Protein AF-A0A672JSC4-F1 (afdb_monomer_lite)

Organism: Salarias fasciatus (NCBI:txid181472)

Secondary structure (DSSP, 8-state):
-HHHHHHHHHHHHHHHHHHHS---PPPP--TT--EEE------S--SEEEEEETTTTEEEEEE-TTS-EEE-GGGTTTEEE-SS-TT-EEEPS--GGG-S-EEEEEE----PPPPPEEEEEEEEEE-SS-EEEEEEEEETTSSSEEEEEE-SS-EEETTBS-SEEE-SS-EEEEEEETTEEEEEEE-SS-EEEEEEEHHHHHHHHHHHHSSSSHHHHHHHHHHHHHHHHHHHHHHHHHHHHHHHTT-

pLDDT: mean 76.85, std 14.86, range [39.81, 97.25]

Structure (mmCIF, N/CA/C/O backbone):
data_AF-A0A672JSC4-F1
#
_entry.id   AF-A0A672JSC4-F1
#
loop_
_atom_site.group_PDB
_atom_site.id
_atom_site.type_symbol
_atom_site.label_atom_id
_atom_site.label_alt_id
_atom_site.label_comp_id
_atom_site.label_asym_id
_atom_site.label_entity_id
_atom_site.label_seq_id
_atom_site.pdbx_PDB_ins_code
_atom_site.Cartn_x
_atom_site.Cartn_y
_atom_site.Cartn_z
_atom_site.occupancy
_atom_site.B_iso_or_equiv
_atom_site.auth_seq_id
_atom_site.auth_comp_id
_atom_site.auth_asym_id
_atom_site.auth_atom_id
_atom_site.pdbx_PDB_model_num
ATOM 1 N N . PHE A 1 1 ? -32.046 -20.551 -28.096 1.00 53.97 1 PHE A N 1
ATOM 2 C CA . PHE A 1 1 ? -30.918 -21.261 -27.453 1.00 53.97 1 PHE A CA 1
ATOM 3 C C . PHE A 1 1 ? -29.789 -20.313 -27.027 1.00 53.97 1 PHE A C 1
ATOM 5 O O . PHE A 1 1 ? -29.432 -20.325 -25.860 1.00 53.97 1 PHE A O 1
ATOM 12 N N . SER A 1 2 ? -29.288 -19.430 -27.904 1.00 66.94 2 SER A N 1
ATOM 13 C CA . SER A 1 2 ? -28.178 -18.499 -27.591 1.00 66.94 2 SER A CA 1
ATOM 14 C C . SER A 1 2 ? -28.481 -17.447 -26.499 1.00 66.94 2 SER A C 1
ATOM 16 O O . SER A 1 2 ? -27.676 -17.266 -25.590 1.00 66.94 2 SER A O 1
ATOM 18 N N . LEU A 1 3 ? -29.665 -16.818 -26.512 1.00 62.78 3 LEU A N 1
ATOM 19 C CA . LEU A 1 3 ? -30.031 -15.778 -25.530 1.00 62.78 3 LEU A CA 1
ATOM 20 C C . LEU A 1 3 ? -30.207 -16.314 -24.098 1.00 62.78 3 LEU A C 1
ATOM 22 O O . LEU A 1 3 ? -29.846 -15.645 -23.136 1.00 62.78 3 LEU A O 1
ATOM 26 N N . PHE A 1 4 ? -30.717 -17.539 -23.958 1.00 71.88 4 PHE A N 1
ATOM 27 C CA . PHE A 1 4 ? -30.875 -18.196 -22.658 1.00 71.88 4 PHE A CA 1
ATOM 28 C C . PHE A 1 4 ? -29.517 -18.539 -22.033 1.00 71.88 4 PHE A C 1
ATOM 30 O O . PHE A 1 4 ? -29.308 -18.327 -20.844 1.00 71.88 4 PHE A O 1
ATOM 37 N N . PHE A 1 5 ? -28.573 -19.008 -22.853 1.00 69.75 5 PHE A N 1
ATOM 38 C CA . PHE A 1 5 ? -27.218 -19.316 -22.404 1.00 69.75 5 PHE A CA 1
ATOM 39 C C . PHE A 1 5 ? -26.453 -18.050 -21.990 1.00 69.75 5 PHE A C 1
ATOM 41 O O . PHE A 1 5 ? -25.804 -18.038 -20.950 1.00 69.75 5 PHE A O 1
ATOM 48 N N . ALA A 1 6 ? -26.599 -16.957 -22.746 1.00 70.56 6 ALA A N 1
ATOM 49 C CA . ALA A 1 6 ? -26.026 -15.662 -22.384 1.00 70.56 6 ALA A CA 1
ATOM 50 C C . ALA A 1 6 ? -26.599 -15.115 -21.062 1.00 70.56 6 ALA A C 1
ATOM 52 O O . ALA A 1 6 ? -25.850 -14.623 -20.221 1.00 70.56 6 ALA A O 1
ATOM 53 N N . TRP A 1 7 ? -27.911 -15.249 -20.843 1.00 74.38 7 TRP A N 1
ATOM 54 C CA . TRP A 1 7 ? -28.560 -14.835 -19.596 1.00 74.38 7 TRP A CA 1
ATOM 55 C C . TRP A 1 7 ? -28.118 -15.680 -18.394 1.00 74.38 7 TRP A C 1
ATOM 57 O O . TRP A 1 7 ? -27.838 -15.141 -17.325 1.00 74.38 7 TRP A O 1
ATOM 67 N N . LEU A 1 8 ? -27.973 -16.994 -18.581 1.00 76.69 8 LEU A N 1
ATOM 68 C CA . LEU A 1 8 ? -27.461 -17.896 -17.551 1.00 76.69 8 LEU A CA 1
ATOM 69 C C . LEU A 1 8 ? -26.012 -17.557 -17.167 1.00 76.69 8 LEU A C 1
ATOM 71 O O . LEU A 1 8 ? -25.697 -17.489 -15.983 1.00 76.69 8 LEU A O 1
ATOM 75 N N . LEU A 1 9 ? -25.144 -17.282 -18.146 1.00 80.12 9 LEU A N 1
ATOM 76 C CA . LEU A 1 9 ? -23.768 -16.845 -17.889 1.00 80.12 9 LEU A CA 1
ATOM 77 C C . LEU A 1 9 ? -23.712 -15.493 -17.171 1.00 80.12 9 LEU A C 1
ATOM 79 O O . LEU A 1 9 ? -22.879 -15.313 -16.289 1.00 80.12 9 LEU A O 1
ATOM 83 N N . PHE A 1 10 ? -24.611 -14.565 -17.503 1.00 74.44 10 PHE A N 1
ATOM 84 C CA . PHE A 1 10 ? -24.719 -13.280 -16.813 1.00 74.44 10 PHE A CA 1
ATOM 85 C C . PHE A 1 10 ? -25.140 -13.448 -15.346 1.00 74.44 10 PHE A C 1
ATOM 87 O O . PHE A 1 10 ? -24.555 -12.822 -14.466 1.00 74.44 10 PHE A O 1
ATOM 94 N N . LEU A 1 11 ? -26.092 -14.339 -15.057 1.00 70.12 11 LEU A N 1
ATOM 95 C CA . LEU A 1 11 ? -26.475 -14.666 -13.681 1.00 70.12 11 LEU A CA 1
ATOM 96 C C . LEU A 1 11 ? -25.355 -15.367 -12.912 1.00 70.12 11 LEU A C 1
ATOM 98 O O . LEU A 1 11 ? -25.137 -15.050 -11.748 1.00 70.12 11 LEU A O 1
ATOM 102 N N . ILE A 1 12 ? -24.621 -16.276 -13.558 1.00 77.38 12 ILE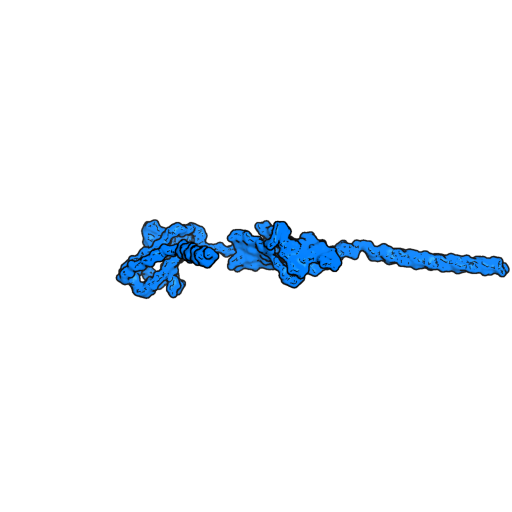 A N 1
ATOM 103 C CA . ILE A 1 12 ? -23.445 -16.920 -12.962 1.00 77.38 12 ILE A CA 1
ATOM 104 C C . ILE A 1 12 ? -22.365 -15.873 -12.675 1.00 77.38 12 ILE A C 1
ATOM 106 O O . ILE A 1 12 ? -21.789 -15.883 -11.595 1.00 77.38 12 ILE A O 1
ATOM 110 N N . PHE A 1 13 ? -22.129 -14.929 -13.587 1.00 70.31 13 PHE A N 1
ATOM 111 C CA . PHE A 1 13 ? -21.182 -13.834 -13.382 1.00 70.31 13 PHE A CA 1
ATOM 112 C C . PHE A 1 13 ? -21.603 -12.917 -12.229 1.00 70.31 13 PHE A C 1
ATOM 114 O O . PHE A 1 13 ? -20.779 -12.610 -11.374 1.00 70.31 13 PHE A O 1
ATOM 121 N N . LEU A 1 14 ? -22.883 -12.535 -12.145 1.00 66.69 14 LEU A N 1
ATOM 122 C CA . LEU A 1 14 ? -23.415 -11.762 -11.019 1.00 66.69 14 LEU A CA 1
ATOM 123 C C . LEU A 1 14 ? -23.315 -12.528 -9.698 1.00 66.69 14 LEU A C 1
ATOM 125 O O . LEU A 1 14 ? -22.973 -11.938 -8.679 1.00 66.69 14 LEU A O 1
ATOM 129 N N . PHE A 1 15 ? -23.571 -13.835 -9.710 1.00 63.62 15 PHE A N 1
ATOM 130 C CA . PHE A 1 15 ? -23.456 -14.693 -8.534 1.00 63.62 15 PHE A CA 1
ATOM 131 C C . PHE A 1 15 ? -21.997 -14.854 -8.086 1.00 63.62 15 PHE A C 1
ATOM 133 O O . PHE A 1 15 ? -21.708 -14.720 -6.902 1.00 63.62 15 PHE A O 1
ATOM 140 N N . ILE A 1 16 ? -21.059 -15.047 -9.019 1.00 64.88 16 ILE A N 1
ATOM 141 C CA . ILE A 1 16 ? -19.614 -15.069 -8.744 1.00 64.88 16 ILE A CA 1
ATOM 142 C C . ILE A 1 16 ? -19.147 -13.706 -8.222 1.00 64.88 16 ILE A C 1
ATOM 144 O O . ILE A 1 16 ? -18.392 -13.653 -7.256 1.00 64.88 16 ILE A O 1
ATOM 148 N N . TYR A 1 17 ? -19.629 -12.605 -8.804 1.00 59.66 17 TYR A N 1
ATOM 149 C CA . TYR A 1 17 ? -19.332 -11.255 -8.329 1.00 59.66 17 TYR A CA 1
ATOM 150 C C . TYR A 1 17 ? -19.830 -11.054 -6.891 1.00 59.66 17 TYR A C 1
ATOM 152 O O . TYR A 1 17 ? -19.089 -10.566 -6.039 1.00 59.66 17 TYR A O 1
ATOM 160 N N . PHE A 1 18 ? -21.042 -11.521 -6.585 1.00 54.62 18 PHE A N 1
ATOM 161 C CA . PHE A 1 18 ? -21.613 -11.462 -5.240 1.00 54.62 18 PHE A CA 1
ATOM 162 C C . PHE A 1 18 ? -20.862 -12.347 -4.235 1.00 54.62 18 PHE A C 1
ATOM 164 O O . PHE A 1 18 ? -20.701 -11.956 -3.086 1.00 54.62 18 PHE A O 1
ATOM 171 N N . LEU A 1 19 ? -20.357 -13.507 -4.665 1.00 54.38 19 LEU A N 1
ATOM 172 C CA . LEU A 1 19 ? -19.506 -14.377 -3.846 1.00 54.38 19 LEU A CA 1
ATOM 173 C C . LEU A 1 19 ? -18.088 -13.818 -3.650 1.00 54.38 19 LEU A C 1
ATOM 175 O O . LEU A 1 19 ? -17.447 -14.126 -2.650 1.00 54.38 19 LEU A O 1
ATOM 179 N N . SER A 1 20 ? -17.591 -13.005 -4.587 1.00 50.31 20 SER A N 1
ATOM 180 C CA . SER A 1 20 ? -16.264 -12.377 -4.503 1.00 50.31 20 SER A CA 1
ATOM 181 C C . SER A 1 20 ? -16.214 -11.181 -3.544 1.00 50.31 20 SER A C 1
ATOM 183 O O . SER A 1 20 ? -15.149 -10.847 -3.027 1.00 50.31 20 SER A O 1
ATOM 185 N N . GLY A 1 21 ? -17.364 -10.559 -3.264 1.00 51.91 21 GLY A N 1
ATOM 186 C CA . GLY A 1 21 ? -17.511 -9.583 -2.191 1.00 51.91 21 GLY A CA 1
ATOM 187 C C . GLY A 1 21 ? -17.808 -10.307 -0.886 1.00 51.91 21 GLY A C 1
ATOM 188 O O . GLY A 1 21 ? -18.931 -10.755 -0.683 1.00 51.91 21 GLY A O 1
ATOM 189 N N . GLY A 1 22 ? -16.820 -10.436 0.001 1.00 57.16 22 GLY A N 1
ATOM 190 C CA . GLY A 1 22 ? -17.033 -11.031 1.322 1.00 57.16 22 GLY A CA 1
ATOM 191 C C . GLY A 1 22 ? -18.224 -10.374 2.025 1.00 57.16 22 GLY A C 1
ATOM 192 O O . GLY A 1 22 ? -18.171 -9.198 2.381 1.00 57.16 22 GLY A O 1
ATOM 193 N N . PHE A 1 23 ? -19.321 -11.116 2.187 1.00 52.44 23 PHE A N 1
ATOM 194 C CA . PHE A 1 23 ? -20.511 -10.625 2.869 1.00 52.44 23 PHE A CA 1
ATOM 195 C C . PHE A 1 23 ? -20.213 -10.524 4.366 1.00 52.44 23 PHE A C 1
ATOM 197 O O . PHE A 1 23 ? -20.226 -11.522 5.086 1.00 52.44 23 PHE A O 1
ATOM 204 N N . VAL A 1 24 ? -19.931 -9.310 4.837 1.00 61.94 24 VAL A N 1
ATOM 205 C CA . VAL A 1 24 ? -19.881 -9.007 6.268 1.00 61.94 24 VAL A CA 1
ATOM 206 C C . VAL A 1 24 ? -21.292 -8.622 6.695 1.00 61.94 24 VAL A C 1
ATOM 208 O O . VAL A 1 24 ? -21.824 -7.601 6.259 1.00 61.94 24 VAL A O 1
ATOM 211 N N . ALA A 1 25 ? -21.922 -9.461 7.517 1.00 73.88 25 ALA A N 1
ATOM 212 C CA . ALA A 1 25 ? -23.259 -9.182 8.024 1.00 73.88 25 ALA A CA 1
ATOM 213 C C . ALA A 1 25 ? -23.248 -7.881 8.855 1.00 73.88 25 ALA A C 1
ATOM 215 O O . ALA A 1 25 ? -22.378 -7.720 9.716 1.00 73.88 25 ALA A O 1
ATOM 216 N N . PRO A 1 26 ? -24.195 -6.952 8.629 1.00 82.19 26 PRO A N 1
ATOM 217 C CA . PRO A 1 26 ? -24.264 -5.725 9.410 1.00 82.19 26 PRO A CA 1
ATOM 218 C C . PRO A 1 26 ? -24.578 -6.043 10.876 1.00 82.19 26 PRO A C 1
ATOM 220 O O . PRO A 1 26 ? -25.466 -6.843 11.179 1.00 82.19 26 PRO A O 1
ATOM 223 N N . VAL A 1 27 ? -23.865 -5.387 11.790 1.00 86.81 27 VAL A N 1
ATOM 224 C CA . VAL A 1 27 ? -24.086 -5.512 13.235 1.00 86.81 27 VAL A CA 1
ATOM 225 C C . VAL A 1 27 ? -24.931 -4.333 13.707 1.00 86.81 27 VAL A C 1
ATOM 227 O O . VAL A 1 27 ? -24.534 -3.178 13.568 1.00 86.81 27 VAL A O 1
ATOM 230 N N . PHE A 1 28 ? -26.097 -4.621 14.287 1.00 89.50 28 PHE A N 1
ATOM 231 C CA . PHE A 1 28 ? -26.980 -3.605 14.860 1.00 89.50 28 PHE A CA 1
ATOM 232 C C . PHE A 1 28 ? -26.796 -3.548 16.372 1.00 89.50 28 PHE A C 1
ATOM 234 O O . PHE A 1 28 ? -27.029 -4.531 17.074 1.00 89.50 28 PHE A O 1
ATOM 241 N N . VAL A 1 29 ? -26.394 -2.383 16.875 1.00 91.00 29 VAL A N 1
ATOM 242 C CA . VAL A 1 29 ? -26.123 -2.166 18.298 1.00 91.00 29 VAL A CA 1
ATOM 243 C C . VAL A 1 29 ? -26.920 -0.965 18.790 1.00 91.00 29 VAL A C 1
ATOM 245 O O . VAL A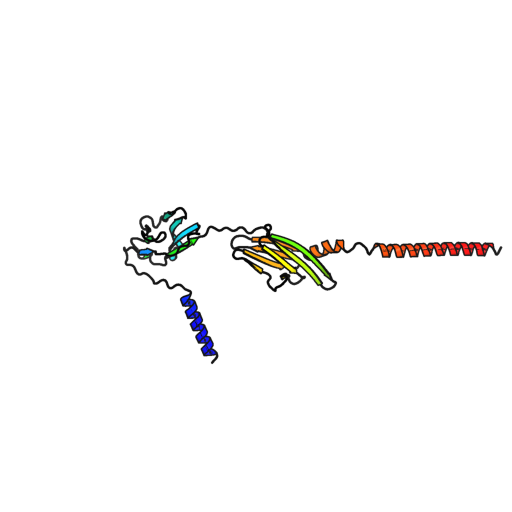 1 29 ? -27.064 0.036 18.091 1.00 91.00 29 VAL A O 1
ATOM 248 N N . GLN A 1 30 ? -27.472 -1.072 19.997 1.00 92.19 30 GLN A N 1
ATOM 249 C CA . GLN A 1 30 ? -28.221 0.019 20.613 1.00 92.19 30 GLN A CA 1
ATOM 250 C C . GLN A 1 30 ? -27.291 1.158 21.047 1.00 92.19 30 GLN A C 1
ATOM 252 O O . GLN A 1 30 ? -26.159 0.934 21.478 1.00 92.19 30 GLN A O 1
ATOM 257 N N . LYS A 1 31 ? -27.807 2.389 21.001 1.00 94.81 31 LYS A N 1
ATOM 258 C CA . LYS A 1 31 ? -27.120 3.580 21.512 1.00 94.81 31 LYS A CA 1
ATOM 259 C C . LYS A 1 31 ? -26.669 3.379 22.965 1.00 94.81 31 LYS A C 1
ATOM 261 O O . LYS A 1 31 ? -27.407 2.838 23.787 1.00 94.81 31 LYS A O 1
ATOM 266 N N . GLY A 1 32 ? -25.457 3.827 23.272 1.00 94.38 32 GLY A N 1
ATOM 267 C CA . GLY A 1 32 ? -24.822 3.722 24.584 1.00 94.38 32 GLY A CA 1
ATOM 268 C C . GLY A 1 32 ? -24.221 2.350 24.900 1.00 94.38 32 GLY A C 1
ATOM 269 O O . GLY A 1 32 ? -23.585 2.209 25.940 1.00 94.38 32 GLY A O 1
ATOM 270 N N . LYS A 1 33 ? -24.399 1.345 24.034 1.00 95.94 33 LYS A N 1
ATOM 271 C CA . LYS A 1 33 ? -23.738 0.041 24.167 1.00 95.94 33 LYS A CA 1
ATOM 272 C C . LYS A 1 33 ? -22.382 0.035 23.470 1.00 95.94 33 LYS A C 1
ATOM 274 O O . LYS A 1 33 ? -22.038 0.961 22.734 1.00 95.94 33 LYS A O 1
ATOM 279 N N . ASP A 1 34 ? -21.644 -1.036 23.716 1.00 95.81 34 ASP A N 1
ATOM 280 C CA . ASP A 1 34 ? -20.311 -1.260 23.178 1.00 95.81 34 ASP A CA 1
ATOM 281 C C . ASP A 1 34 ? -20.376 -2.274 22.031 1.00 95.81 34 ASP A C 1
ATOM 283 O O . ASP A 1 34 ? -21.262 -3.133 22.000 1.00 95.81 34 ASP A O 1
ATOM 287 N N . VAL A 1 35 ? -19.429 -2.194 21.100 1.00 95.19 35 VAL A N 1
ATOM 288 C CA . VAL A 1 35 ? -19.308 -3.138 19.981 1.00 95.19 35 VAL A CA 1
ATOM 289 C C . VAL A 1 35 ? -17.880 -3.642 19.850 1.00 95.19 35 VAL A C 1
ATOM 291 O O . VAL A 1 35 ? -16.927 -2.878 19.990 1.00 95.19 35 VAL A O 1
ATOM 294 N N . LEU A 1 36 ? -17.738 -4.937 19.568 1.00 95.00 36 LEU A N 1
ATOM 295 C CA . LEU A 1 36 ? -16.460 -5.543 19.218 1.00 95.00 36 LEU A CA 1
ATOM 296 C C . LEU A 1 36 ? -16.206 -5.353 17.720 1.00 95.00 36 LEU A C 1
ATOM 298 O O . LEU A 1 36 ? -16.938 -5.888 16.890 1.00 95.00 36 LEU A O 1
ATOM 302 N N . LEU A 1 37 ? -15.148 -4.620 17.393 1.00 94.81 37 LEU A N 1
ATOM 303 C CA . LEU A 1 37 ? -14.550 -4.587 16.067 1.00 94.81 37 LEU A CA 1
ATOM 304 C C . LEU A 1 37 ? -13.594 -5.772 15.965 1.00 94.81 37 LEU A C 1
ATOM 306 O O . LEU A 1 37 ? -12.479 -5.750 16.496 1.00 94.81 37 LEU A O 1
ATOM 310 N N . ASP A 1 38 ? -14.097 -6.842 15.358 1.00 92.75 38 ASP A N 1
ATOM 311 C CA . ASP A 1 38 ? -13.408 -8.121 15.287 1.00 92.75 38 ASP A CA 1
ATOM 312 C C . ASP A 1 38 ? -12.592 -8.258 13.996 1.00 92.75 38 ASP A C 1
ATOM 314 O O . ASP A 1 38 ? -13.003 -7.804 12.930 1.00 92.75 38 ASP A O 1
ATOM 318 N N . VAL A 1 39 ? -11.422 -8.884 14.103 1.00 90.19 39 VAL A N 1
ATOM 319 C CA . VAL A 1 39 ? -10.543 -9.167 12.968 1.00 90.19 39 VAL A CA 1
ATOM 320 C C . VAL A 1 39 ? -9.769 -10.448 13.246 1.00 90.19 39 VAL A C 1
ATOM 322 O O . VAL A 1 39 ? -9.231 -10.640 14.336 1.00 90.19 39 VAL A O 1
ATOM 325 N N . ASP A 1 40 ? -9.721 -11.317 12.245 1.00 85.81 40 ASP A N 1
ATOM 326 C CA . ASP A 1 40 ? -9.023 -12.597 12.281 1.00 85.81 40 ASP A CA 1
ATOM 327 C C . ASP A 1 40 ? -7.916 -12.638 11.233 1.00 85.81 40 ASP A C 1
ATOM 329 O O . ASP A 1 40 ? -7.961 -11.912 10.240 1.00 85.81 40 ASP A O 1
ATOM 333 N N . ASN A 1 41 ? -6.942 -13.528 11.445 1.00 81.88 41 ASN A N 1
ATOM 334 C CA . ASN A 1 41 ? -5.900 -13.859 10.469 1.00 81.88 41 ASN A CA 1
ATOM 335 C C . ASN A 1 41 ? -5.124 -12.641 9.937 1.00 81.88 41 ASN A C 1
ATOM 337 O O . ASN A 1 41 ? -4.760 -12.606 8.762 1.00 81.88 41 ASN A O 1
ATOM 341 N N . VAL A 1 42 ? -4.871 -11.637 10.785 1.00 83.94 42 VAL A N 1
ATOM 342 C CA . VAL A 1 42 ? -4.010 -10.507 10.410 1.00 83.94 42 VAL A CA 1
ATOM 343 C C . VAL A 1 42 ? -2.591 -11.049 10.182 1.00 83.94 42 VAL A C 1
ATOM 345 O O . VAL A 1 42 ? -2.040 -11.639 11.115 1.00 83.94 42 VAL A O 1
ATOM 348 N N . PRO A 1 43 ? -2.003 -10.878 8.981 1.00 80.25 43 PRO A N 1
ATOM 349 C CA . PRO A 1 43 ? -0.623 -11.280 8.706 1.00 80.25 43 PRO A CA 1
ATOM 350 C C . PRO A 1 43 ? 0.344 -10.629 9.697 1.00 80.25 43 PRO A C 1
ATOM 352 O O . PRO A 1 43 ? 0.058 -9.553 10.206 1.00 80.25 43 PRO A O 1
ATOM 355 N N . GLU A 1 44 ? 1.491 -11.238 9.984 1.00 76.56 44 GLU A N 1
ATOM 356 C CA . GLU A 1 44 ? 2.479 -10.621 10.887 1.00 76.56 44 GLU A CA 1
ATOM 357 C C . GLU A 1 44 ? 3.441 -9.659 10.162 1.00 76.56 44 GLU A C 1
ATOM 359 O O . GLU A 1 44 ? 4.155 -8.892 10.805 1.00 76.56 44 GLU A O 1
ATOM 364 N N . ASP A 1 45 ? 3.443 -9.654 8.827 1.00 78.75 45 ASP A N 1
ATOM 365 C CA . ASP A 1 45 ? 4.392 -8.938 7.967 1.00 78.75 45 ASP A CA 1
ATOM 366 C C . ASP A 1 45 ? 3.925 -7.528 7.553 1.00 78.75 45 ASP A C 1
ATOM 368 O O . ASP A 1 45 ? 4.121 -7.094 6.417 1.00 78.75 45 ASP A O 1
ATOM 372 N N . PHE A 1 46 ? 3.334 -6.772 8.480 1.00 82.88 46 PHE A N 1
ATOM 373 C CA . PHE A 1 46 ? 2.902 -5.393 8.227 1.00 82.88 46 PHE A CA 1
ATOM 374 C C . PHE A 1 46 ? 3.790 -4.343 8.911 1.00 82.88 46 PHE A C 1
ATOM 376 O O . PHE A 1 46 ? 4.452 -4.587 9.917 1.00 82.88 46 PHE A O 1
ATOM 383 N N . PHE A 1 47 ? 3.762 -3.115 8.387 1.00 85.00 47 PHE A N 1
ATOM 384 C CA . PHE A 1 47 ? 4.357 -1.935 9.022 1.00 85.00 47 PHE A CA 1
ATOM 385 C C . PHE A 1 47 ? 3.499 -1.376 10.147 1.00 85.00 47 PHE A C 1
ATOM 387 O O . PHE A 1 47 ? 4.029 -0.983 11.179 1.00 85.00 47 PHE A O 1
ATOM 394 N N . LEU A 1 48 ? 2.185 -1.303 9.929 1.00 90.81 48 LEU A N 1
ATOM 395 C CA . LEU A 1 48 ? 1.197 -1.003 10.961 1.00 90.81 48 LEU A CA 1
ATOM 396 C C . LEU A 1 48 ? -0.172 -1.578 10.578 1.00 90.81 48 LEU A C 1
ATOM 398 O O . LEU A 1 48 ? -0.468 -1.756 9.396 1.00 90.81 48 LEU A O 1
ATOM 402 N N . PHE A 1 49 ? -1.005 -1.844 11.580 1.00 93.06 49 PHE A N 1
ATOM 403 C CA . PHE A 1 49 ? -2.418 -2.182 11.407 1.00 93.06 49 PHE A CA 1
ATOM 404 C C . PHE A 1 49 ? -3.271 -1.040 11.963 1.00 93.06 49 PHE A C 1
ATOM 406 O O . PHE A 1 49 ? -2.992 -0.540 13.049 1.00 93.06 49 PHE A O 1
ATOM 413 N N . VAL A 1 50 ? -4.308 -0.611 11.250 1.00 94.69 50 VAL A N 1
ATOM 414 C CA . VAL A 1 50 ? -5.143 0.530 11.648 1.00 94.69 50 VAL A CA 1
ATOM 415 C C . VAL A 1 50 ? -6.627 0.213 11.503 1.00 94.69 50 VAL A C 1
ATOM 417 O O . VAL A 1 50 ? -7.054 -0.332 10.488 1.00 94.69 50 VAL A O 1
ATOM 420 N N . TRP A 1 51 ? -7.419 0.594 12.508 1.00 96.75 51 TRP A N 1
ATOM 421 C CA . TRP A 1 51 ? -8.878 0.662 12.393 1.00 96.75 51 TRP A CA 1
ATOM 422 C C . TRP A 1 51 ? -9.297 2.034 11.883 1.00 96.75 51 TRP A C 1
ATOM 424 O O . TRP A 1 51 ? -8.910 3.050 12.463 1.00 96.75 51 TRP A O 1
ATOM 434 N N . ILE A 1 52 ? -10.109 2.060 10.830 1.00 95.19 52 ILE A N 1
ATOM 435 C CA . ILE A 1 52 ? -10.572 3.277 10.161 1.00 95.19 52 ILE A CA 1
ATOM 436 C C . ILE A 1 52 ? -12.097 3.324 10.199 1.00 95.19 52 ILE A C 1
ATOM 438 O O . ILE A 1 52 ? -12.754 2.323 9.923 1.00 95.19 52 ILE A O 1
ATOM 442 N N . PHE A 1 53 ? -12.654 4.492 10.511 1.00 95.31 53 PHE A N 1
ATOM 443 C CA . PHE A 1 53 ? -14.054 4.802 10.260 1.00 95.31 53 PHE A CA 1
ATOM 444 C C . PHE A 1 53 ? -14.190 5.382 8.852 1.00 95.31 53 PHE A C 1
ATOM 446 O O . PHE A 1 53 ? -13.815 6.531 8.605 1.00 95.31 53 PHE A O 1
ATOM 453 N N . ASP A 1 54 ? -14.705 4.590 7.912 1.00 90.69 54 ASP A N 1
ATOM 454 C CA . ASP A 1 54 ? -14.619 4.914 6.481 1.00 90.69 54 ASP A CA 1
ATOM 455 C C . ASP A 1 54 ? -15.372 6.206 6.124 1.00 90.69 54 ASP A C 1
ATOM 457 O O . ASP A 1 54 ? -14.913 6.977 5.283 1.00 90.69 54 ASP A O 1
ATOM 461 N N . LYS A 1 55 ? -16.482 6.492 6.819 1.00 91.12 55 LYS A N 1
ATOM 462 C CA . LYS A 1 55 ? -17.300 7.698 6.608 1.00 91.12 55 LYS A CA 1
ATOM 463 C C . LYS A 1 55 ? -16.501 8.997 6.758 1.00 91.12 55 LYS A C 1
ATOM 465 O O . LYS A 1 55 ? -16.746 9.947 6.023 1.00 91.12 55 LYS A O 1
ATOM 470 N N . GLU A 1 56 ? -15.573 9.042 7.709 1.00 89.69 56 GLU A N 1
ATOM 471 C CA . GLU A 1 56 ? -14.748 10.225 7.994 1.00 89.69 56 GLU A CA 1
ATOM 472 C C . GLU A 1 56 ? -13.292 10.039 7.556 1.00 89.69 56 GLU A C 1
ATOM 474 O O . GLU A 1 56 ? -12.486 10.956 7.694 1.00 89.69 56 GLU A O 1
ATOM 479 N N . SER A 1 57 ? -12.941 8.852 7.046 1.00 89.31 57 SER A N 1
ATOM 480 C CA . SER A 1 57 ? -11.554 8.449 6.790 1.00 89.31 57 SER A CA 1
ATOM 481 C C . SER A 1 57 ? -10.639 8.683 8.002 1.00 89.31 57 SER A C 1
ATOM 483 O O . SER A 1 57 ? -9.456 8.991 7.857 1.00 89.31 57 SER A O 1
ATOM 485 N N . SER A 1 58 ? -11.192 8.553 9.211 1.00 92.00 58 SER A N 1
ATOM 486 C CA . SER A 1 58 ? -10.499 8.821 10.468 1.00 92.00 58 SER A CA 1
ATOM 487 C C . SER A 1 58 ? -10.039 7.517 11.114 1.00 92.00 58 SER A C 1
ATOM 489 O O . SER A 1 58 ? -10.758 6.517 11.127 1.00 92.00 58 SER A O 1
ATOM 491 N N . SER A 1 59 ? -8.817 7.500 11.645 1.00 94.44 59 SER A N 1
ATOM 492 C CA . SER A 1 59 ? -8.309 6.348 12.388 1.00 94.44 59 SER A CA 1
ATOM 493 C C . SER A 1 59 ? -8.866 6.337 13.812 1.00 94.44 59 SER A C 1
ATOM 495 O O . SER A 1 59 ? -8.959 7.381 14.460 1.00 94.44 59 SER A O 1
ATOM 497 N N . LEU A 1 60 ? -9.190 5.152 14.325 1.00 96.06 60 LEU A N 1
ATOM 498 C CA . LEU A 1 60 ? -9.566 4.935 15.725 1.00 96.06 60 LEU A CA 1
ATOM 499 C C . LEU A 1 60 ? -8.329 4.625 16.562 1.00 96.06 60 LEU A C 1
ATOM 501 O O . LEU A 1 60 ? -8.074 5.253 17.588 1.00 96.06 60 LEU A O 1
ATOM 505 N N . VAL A 1 61 ? -7.579 3.622 16.111 1.00 96.88 61 VAL A N 1
ATOM 506 C CA . VAL A 1 61 ? -6.396 3.093 16.777 1.00 96.88 61 VAL A CA 1
ATOM 507 C C . VAL A 1 61 ? -5.448 2.506 15.740 1.00 96.88 61 VAL A C 1
ATOM 509 O O . VAL A 1 61 ? -5.875 1.840 14.793 1.00 96.88 61 VAL A O 1
ATOM 512 N N . THR A 1 62 ? -4.162 2.756 15.944 1.00 95.69 62 THR A N 1
ATOM 513 C CA . THR A 1 62 ? -3.058 2.219 15.151 1.00 95.69 62 THR A CA 1
ATOM 514 C C . THR A 1 62 ? -2.244 1.271 16.017 1.00 95.69 62 THR A C 1
ATOM 516 O O . THR A 1 62 ? -1.871 1.628 17.131 1.00 95.69 62 THR A O 1
ATOM 519 N N . PHE A 1 63 ? -1.948 0.082 15.508 1.00 93.56 63 PHE A N 1
ATOM 520 C CA . PHE A 1 63 ? -1.109 -0.933 16.129 1.00 93.56 63 PHE A CA 1
ATOM 521 C C . PHE A 1 63 ? 0.225 -1.023 15.400 1.00 93.56 63 PHE A C 1
ATOM 523 O O . PHE A 1 63 ? 0.271 -1.132 14.171 1.00 93.56 63 PHE A O 1
ATOM 530 N N . PHE A 1 64 ? 1.303 -1.012 16.174 1.00 90.44 64 PHE A N 1
ATOM 531 C CA . PHE A 1 64 ? 2.668 -1.094 15.685 1.00 90.44 64 PHE A CA 1
ATOM 532 C C . PHE A 1 64 ? 3.238 -2.512 15.869 1.00 90.44 64 PHE A C 1
ATOM 534 O O . PHE A 1 64 ? 2.796 -3.252 16.755 1.00 90.44 64 PHE A O 1
ATOM 541 N N . PRO A 1 65 ? 4.244 -2.906 15.067 1.00 84.75 65 PRO A N 1
ATOM 542 C CA . PRO A 1 65 ? 4.870 -4.224 15.163 1.00 84.75 65 PRO A CA 1
ATOM 543 C C . PRO A 1 65 ? 5.559 -4.473 16.510 1.00 84.75 65 PRO A C 1
ATOM 545 O O . PRO A 1 65 ? 5.644 -5.613 16.954 1.00 84.75 65 PRO A O 1
ATOM 548 N N . ASP A 1 66 ? 5.998 -3.411 17.196 1.00 85.31 66 ASP A N 1
ATOM 549 C CA . ASP A 1 66 ? 6.618 -3.476 18.527 1.00 85.31 66 ASP A CA 1
ATOM 550 C C . ASP A 1 66 ? 5.609 -3.733 19.666 1.00 85.31 66 ASP A C 1
ATOM 552 O O . ASP A 1 66 ? 5.971 -3.703 20.841 1.00 85.31 66 ASP A O 1
ATOM 556 N N . GLY A 1 67 ? 4.340 -3.984 19.324 1.00 83.88 67 GLY A N 1
ATOM 557 C CA . GLY A 1 67 ? 3.262 -4.256 20.268 1.00 83.88 67 GLY A CA 1
ATOM 558 C C . GLY A 1 67 ? 2.647 -3.003 20.886 1.00 83.88 67 GLY A C 1
ATOM 559 O O . GLY A 1 67 ? 1.688 -3.125 21.648 1.00 83.88 67 GLY A O 1
ATOM 560 N N . LYS A 1 68 ? 3.148 -1.805 20.561 1.00 90.75 68 LYS A N 1
ATOM 561 C CA . LYS A 1 68 ? 2.512 -0.559 20.987 1.00 90.75 68 LYS A CA 1
ATOM 562 C C . LYS A 1 68 ? 1.280 -0.266 20.145 1.00 90.75 68 LYS A C 1
ATOM 564 O O . LYS A 1 68 ? 1.143 -0.700 19.001 1.00 90.75 68 LYS A O 1
ATOM 569 N N . SER A 1 69 ? 0.407 0.554 20.704 1.00 93.75 69 SER A N 1
ATOM 570 C CA . SER A 1 69 ? -0.760 1.081 20.016 1.00 93.75 69 SER A CA 1
ATOM 571 C C . SER A 1 69 ? -0.950 2.557 20.336 1.00 93.75 69 SER A C 1
ATOM 573 O O . SER A 1 69 ? -0.592 3.041 21.410 1.00 93.75 69 SER A O 1
ATOM 575 N N . GLN A 1 70 ? -1.518 3.281 19.381 1.00 95.81 70 GLN A N 1
ATOM 576 C CA . GLN A 1 70 ? -1.843 4.692 19.504 1.00 95.81 70 GLN A CA 1
ATOM 577 C C . GLN A 1 70 ? -3.321 4.885 19.192 1.00 95.81 70 GLN A C 1
ATOM 579 O O . GLN A 1 70 ? -3.759 4.639 18.071 1.00 95.81 70 GLN A O 1
ATOM 584 N N . ILE A 1 71 ? -4.083 5.323 20.191 1.00 96.75 71 ILE A N 1
ATOM 585 C CA . ILE A 1 71 ? -5.489 5.694 20.028 1.00 96.75 71 ILE A CA 1
ATOM 586 C C . ILE A 1 71 ? -5.544 7.139 19.531 1.00 96.75 71 ILE A C 1
ATOM 588 O O . ILE A 1 71 ? -4.842 8.011 20.049 1.00 96.75 71 ILE A O 1
ATOM 592 N N . SER A 1 72 ? -6.379 7.395 18.530 1.00 95.31 72 SER A N 1
ATOM 593 C CA . SER A 1 72 ? -6.587 8.742 18.010 1.00 95.31 72 SER A CA 1
ATOM 594 C C . SER A 1 72 ? -7.255 9.639 19.056 1.00 95.31 72 SER A C 1
ATOM 596 O O . SER A 1 72 ? -8.151 9.172 19.764 1.00 95.31 72 SER A O 1
ATOM 598 N N . PRO A 1 73 ? -6.919 10.944 19.116 1.00 93.75 73 PRO A N 1
ATOM 599 C CA . PRO A 1 73 ? -7.452 11.862 20.125 1.00 93.75 73 PRO A CA 1
ATOM 600 C C . PRO A 1 73 ? -8.981 11.819 20.256 1.00 93.75 73 PRO A C 1
ATOM 602 O O . PRO A 1 73 ? -9.500 11.759 21.369 1.00 93.75 73 PRO A O 1
ATOM 605 N N . THR A 1 74 ? -9.691 11.737 19.126 1.00 91.81 74 THR A N 1
ATOM 606 C CA . THR A 1 74 ? -11.160 11.663 19.032 1.00 91.81 74 THR A CA 1
ATOM 607 C C . THR A 1 74 ? -11.772 10.447 19.736 1.00 91.81 74 THR A C 1
ATOM 609 O O . THR A 1 74 ? -12.917 10.499 20.181 1.00 91.81 74 THR A O 1
ATOM 612 N N . TYR A 1 75 ? -11.020 9.352 19.844 1.00 93.94 75 TYR A N 1
ATOM 613 C CA . TYR A 1 75 ? -11.473 8.076 20.401 1.00 93.94 75 TYR A CA 1
ATOM 614 C C . TYR A 1 75 ? -10.843 7.765 21.769 1.00 93.94 75 TYR A C 1
ATOM 616 O O . TYR A 1 75 ? -11.032 6.673 22.312 1.00 93.94 75 TYR A O 1
ATOM 624 N N . THR A 1 76 ? -10.132 8.728 22.365 1.00 94.50 76 THR A N 1
ATOM 625 C CA . THR A 1 76 ? -9.529 8.592 23.699 1.00 94.50 76 THR A CA 1
ATOM 626 C C . THR A 1 76 ? -10.589 8.226 24.740 1.00 94.50 76 THR A C 1
ATOM 628 O O . THR A 1 76 ? -11.644 8.853 24.816 1.00 94.50 76 THR A O 1
ATOM 631 N N . GLY A 1 77 ? -10.328 7.185 25.536 1.00 94.81 77 GLY A N 1
ATOM 632 C CA . GLY A 1 77 ? -11.257 6.689 26.560 1.00 94.81 77 GLY A CA 1
ATOM 633 C C . GLY A 1 77 ? -12.466 5.912 26.021 1.00 94.81 77 GLY A C 1
ATOM 634 O O . GLY A 1 77 ? -13.262 5.407 26.811 1.00 94.81 77 GLY A O 1
ATOM 635 N N . ARG A 1 78 ? -12.606 5.779 24.694 1.00 96.25 78 ARG A N 1
ATOM 636 C CA . ARG A 1 78 ? -13.685 5.015 24.046 1.00 96.25 78 ARG A CA 1
ATOM 637 C C . ARG A 1 78 ? -13.229 3.685 23.449 1.00 96.25 78 ARG A C 1
ATOM 639 O O . ARG A 1 78 ? -14.081 2.934 22.993 1.00 96.25 78 ARG A O 1
ATOM 646 N N . ILE A 1 79 ? -11.929 3.401 23.434 1.00 97.19 79 ILE A N 1
ATOM 647 C CA . ILE A 1 79 ? -11.357 2.175 22.865 1.00 97.19 79 ILE A CA 1
ATOM 648 C C . ILE A 1 79 ? -10.770 1.317 23.979 1.00 97.19 79 ILE A C 1
ATOM 650 O O . ILE A 1 79 ? -9.911 1.792 24.719 1.00 97.19 79 ILE A O 1
ATOM 654 N N . ASP A 1 80 ? -11.193 0.055 24.033 1.00 96.19 80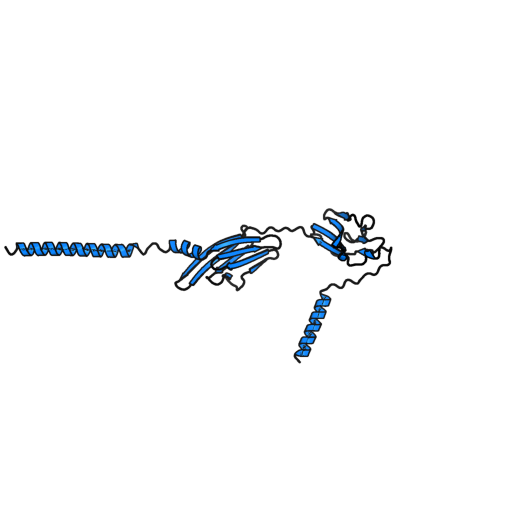 ASP A N 1
ATOM 655 C CA . ASP A 1 80 ? -10.554 -1.004 24.819 1.00 96.19 80 ASP A CA 1
ATOM 656 C C . ASP A 1 80 ? -9.985 -2.092 23.908 1.00 96.19 80 ASP A C 1
ATOM 658 O O . ASP A 1 80 ? -10.524 -2.383 22.841 1.00 96.19 80 ASP A O 1
ATOM 662 N N . TYR A 1 81 ? -8.909 -2.738 24.349 1.00 94.31 81 TYR A N 1
ATOM 663 C CA . TYR A 1 81 ? -8.314 -3.864 23.633 1.00 94.31 81 TYR A CA 1
ATOM 664 C C . TYR A 1 81 ? -9.084 -5.156 23.911 1.00 94.31 81 TYR A C 1
ATOM 666 O O . TYR A 1 81 ? -9.472 -5.432 25.048 1.00 94.31 81 TYR A O 1
ATOM 674 N N . SER A 1 82 ? -9.280 -5.979 22.879 1.00 92.00 82 SER A N 1
ATOM 675 C CA . SER A 1 82 ? -9.845 -7.315 23.063 1.00 92.00 82 SER A CA 1
ATOM 676 C C . SER A 1 82 ? -8.858 -8.216 23.805 1.00 92.00 82 SER A C 1
ATOM 678 O O . SER A 1 82 ? -7.708 -8.363 23.402 1.00 92.00 82 SER A O 1
ATOM 680 N N . ALA A 1 83 ? -9.325 -8.899 24.851 1.00 87.12 83 ALA A N 1
ATOM 681 C CA . ALA A 1 83 ? -8.515 -9.873 25.587 1.00 87.12 83 ALA A CA 1
ATOM 682 C C . ALA A 1 83 ? -8.211 -11.151 24.780 1.00 87.12 83 ALA A C 1
ATOM 684 O O . ALA A 1 83 ? -7.347 -11.932 25.165 1.00 87.12 83 ALA A O 1
ATOM 685 N N . LYS A 1 84 ? -8.949 -11.397 23.687 1.00 84.19 84 LYS A N 1
ATOM 686 C CA . LYS A 1 84 ? -8.866 -12.647 22.914 1.00 84.19 84 LYS A CA 1
ATOM 687 C C . LYS A 1 84 ? -8.028 -12.522 21.644 1.00 84.19 84 LYS A C 1
ATOM 689 O O . LYS A 1 84 ? -7.472 -13.518 21.197 1.00 84.19 84 LYS A O 1
ATOM 694 N N . LYS A 1 85 ? -7.980 -11.332 21.040 1.00 88.19 85 LYS A N 1
ATOM 695 C CA . LYS A 1 85 ? -7.430 -11.112 19.696 1.00 88.19 85 LYS A CA 1
ATOM 696 C C . LYS A 1 85 ? -6.634 -9.809 19.652 1.00 88.19 85 LYS A C 1
ATOM 698 O O . LYS A 1 85 ? -7.144 -8.761 20.030 1.00 88.19 85 LYS A O 1
ATOM 703 N N . LYS A 1 86 ? -5.393 -9.886 19.160 1.00 84.94 86 LYS A N 1
ATOM 704 C CA . LYS A 1 86 ? -4.356 -8.838 19.266 1.00 84.94 86 LYS A CA 1
ATOM 705 C C . LYS A 1 86 ? -4.724 -7.499 18.609 1.00 84.94 86 LYS A C 1
ATOM 707 O O . LYS A 1 86 ? -4.288 -6.458 19.086 1.00 84.94 86 LYS A O 1
ATOM 712 N N . TYR A 1 87 ? -5.524 -7.528 17.543 1.00 92.00 87 TYR A N 1
ATOM 713 C CA . TYR A 1 87 ? -5.879 -6.343 16.745 1.00 92.00 87 TYR A CA 1
ATOM 714 C C . TYR A 1 87 ? -7.371 -6.002 16.795 1.00 92.00 87 TYR A C 1
ATOM 716 O O . TYR A 1 87 ? -7.811 -5.031 16.180 1.00 92.00 87 TYR A O 1
ATOM 724 N N . SER A 1 88 ? -8.154 -6.782 17.536 1.00 94.81 88 SER A N 1
ATOM 725 C CA . SER A 1 88 ? -9.573 -6.516 17.750 1.00 94.81 88 SER A CA 1
ATOM 726 C C . SER A 1 88 ? -9.749 -5.545 18.909 1.00 94.81 88 SER A C 1
ATOM 728 O O . SER A 1 88 ? -9.044 -5.624 19.920 1.00 94.81 88 SER A O 1
ATOM 730 N N . VAL A 1 89 ? -10.719 -4.646 18.789 1.00 96.31 89 VAL A N 1
ATOM 731 C CA . VAL A 1 89 ? -10.976 -3.613 19.800 1.00 96.31 89 VAL A CA 1
ATOM 732 C C . VAL A 1 89 ? -12.451 -3.478 20.109 1.00 96.31 89 VAL A C 1
ATOM 734 O O . VAL A 1 89 ? -13.304 -3.799 19.290 1.00 96.31 89 VAL A O 1
ATOM 737 N N . ILE A 1 90 ? -12.754 -2.987 21.302 1.00 96.75 90 ILE A N 1
ATOM 738 C CA . ILE A 1 90 ? -14.104 -2.670 21.745 1.00 96.75 90 ILE A CA 1
ATOM 739 C C . ILE A 1 90 ? -14.277 -1.156 21.650 1.00 96.75 90 ILE A C 1
ATOM 741 O O . ILE A 1 90 ? -13.568 -0.405 22.322 1.00 96.75 90 ILE A O 1
ATOM 745 N N . LEU A 1 91 ? -15.222 -0.712 20.822 1.00 97.00 91 LEU A N 1
ATOM 746 C CA . LEU A 1 91 ? -15.648 0.683 20.756 1.00 97.00 91 LEU A CA 1
ATOM 747 C C . LEU A 1 91 ? -16.813 0.896 21.723 1.00 97.00 91 LEU A C 1
ATOM 749 O O . LEU A 1 91 ? -17.870 0.280 21.581 1.00 97.00 91 LEU A O 1
ATOM 753 N N . LYS A 1 92 ? -16.614 1.782 22.700 1.00 97.25 92 LYS A N 1
ATOM 754 C CA . LYS A 1 92 ? -17.551 2.017 23.797 1.00 97.25 92 LYS A CA 1
ATOM 755 C C . LYS A 1 92 ? -18.545 3.137 23.542 1.00 97.25 92 LYS A C 1
ATOM 757 O O . LYS A 1 92 ? -18.240 4.128 22.861 1.00 97.25 92 LYS A O 1
ATOM 762 N N . ASN A 1 93 ? -19.682 3.040 24.230 1.00 95.75 93 ASN A N 1
ATOM 763 C CA . ASN A 1 93 ? -20.685 4.099 24.347 1.00 95.75 93 ASN A CA 1
ATOM 764 C C . ASN A 1 93 ? -21.107 4.658 22.976 1.00 95.75 93 ASN A C 1
ATOM 766 O O . ASN A 1 93 ? -20.959 5.853 22.701 1.00 95.75 93 ASN A O 1
ATOM 770 N N . LEU A 1 94 ? -21.572 3.781 22.088 1.00 95.00 94 LEU A N 1
ATOM 771 C CA . LEU A 1 94 ? -21.937 4.137 20.718 1.00 95.00 94 LEU A CA 1
ATOM 772 C C . LEU A 1 94 ? -22.988 5.249 20.656 1.00 95.00 94 LEU A C 1
ATOM 774 O O . LEU A 1 94 ? -24.003 5.218 21.351 1.00 95.00 94 LEU A O 1
ATOM 778 N N . GLN A 1 95 ? -22.762 6.217 19.777 1.00 94.94 95 GLN A N 1
ATOM 779 C CA . GLN A 1 95 ? -23.684 7.297 19.451 1.00 94.94 95 GLN A CA 1
ATOM 780 C C . GLN A 1 95 ? -24.214 7.122 18.027 1.00 94.94 95 GLN A C 1
ATOM 782 O O . GLN A 1 95 ? -23.599 6.459 17.202 1.00 94.94 95 GLN A O 1
ATOM 787 N N . GLU A 1 96 ? -25.325 7.778 17.695 1.00 93.75 96 GLU A N 1
ATOM 788 C CA . GLU A 1 96 ? -25.910 7.716 16.342 1.00 93.75 96 GLU A CA 1
ATOM 789 C C . GLU A 1 96 ? -24.920 8.147 15.246 1.00 93.75 96 GLU A C 1
ATOM 791 O O . GLU A 1 96 ? -24.914 7.582 14.154 1.00 93.75 96 GLU A O 1
ATOM 796 N N . LYS A 1 97 ? -24.027 9.098 15.553 1.00 92.62 97 LYS A N 1
ATOM 797 C CA . LYS A 1 97 ? -22.967 9.546 14.635 1.00 92.62 97 LYS A CA 1
ATOM 798 C C . LYS A 1 97 ? -21.914 8.477 14.328 1.00 92.62 97 LYS A C 1
ATOM 800 O O . LYS A 1 97 ? -21.282 8.562 13.281 1.00 92.62 97 LYS A O 1
ATOM 805 N N . ASP A 1 98 ? -21.756 7.496 15.217 1.00 93.44 98 ASP A N 1
ATOM 806 C CA . ASP A 1 98 ? -20.809 6.387 15.073 1.00 93.44 98 ASP A CA 1
ATOM 807 C C . ASP A 1 98 ? -21.373 5.290 14.139 1.00 93.44 98 ASP A C 1
ATOM 809 O O . ASP A 1 98 ? -20.739 4.268 13.903 1.00 93.44 98 ASP A O 1
ATOM 813 N N . SER A 1 99 ? -22.575 5.478 13.580 1.00 93.94 99 SER A N 1
ATOM 814 C CA . SER A 1 99 ? -23.125 4.569 12.576 1.00 93.94 99 SER A CA 1
ATOM 815 C C . SER A 1 99 ? -22.361 4.681 11.251 1.00 93.94 99 SER A C 1
ATOM 817 O O . SER A 1 99 ? -22.322 5.747 10.623 1.00 93.94 99 SER A O 1
ATOM 819 N N . GLY A 1 100 ? -21.769 3.568 10.816 1.00 93.00 100 GLY A N 1
ATOM 820 C CA . GLY A 1 100 ? -21.078 3.442 9.538 1.00 93.00 100 GLY A CA 1
ATOM 821 C C . GLY A 1 100 ? -20.176 2.211 9.475 1.00 93.00 100 GLY A C 1
ATOM 822 O O . GLY A 1 100 ? -20.232 1.332 10.334 1.00 93.00 100 GLY A O 1
ATOM 823 N N . VAL A 1 101 ? -19.358 2.146 8.425 1.00 93.44 101 VAL A N 1
ATOM 824 C CA . VAL A 1 101 ? -18.435 1.032 8.187 1.00 93.44 101 VAL A CA 1
ATOM 825 C C . VAL A 1 101 ? -17.107 1.296 8.892 1.00 93.44 101 VAL A C 1
ATOM 827 O O . VAL A 1 101 ? -16.533 2.383 8.779 1.00 93.44 101 VAL A O 1
ATOM 830 N N . TYR A 1 102 ? -16.632 0.279 9.608 1.00 93.94 102 TYR A N 1
ATOM 831 C CA . TYR A 1 102 ? -15.321 0.254 10.239 1.00 93.94 102 TYR A CA 1
ATOM 832 C C . TYR A 1 102 ? -14.461 -0.801 9.560 1.00 93.94 102 TYR A C 1
ATOM 834 O O . TYR A 1 102 ? -14.858 -1.964 9.485 1.00 93.94 102 TYR A O 1
ATOM 842 N N . THR A 1 103 ? -13.278 -0.404 9.105 1.00 92.38 103 THR A N 1
ATOM 843 C CA . THR A 1 103 ? -12.388 -1.272 8.334 1.00 92.38 103 THR A CA 1
ATOM 844 C C . THR A 1 103 ? -11.020 -1.360 9.002 1.00 92.38 103 THR A C 1
ATOM 846 O O . THR A 1 103 ? -10.381 -0.340 9.265 1.00 92.38 103 THR A O 1
ATOM 849 N N . GLY A 1 104 ? -10.558 -2.585 9.259 1.00 92.19 104 GLY A N 1
ATOM 850 C CA . GLY A 1 104 ? -9.190 -2.875 9.686 1.00 92.19 104 GLY A CA 1
ATOM 851 C C . GLY A 1 104 ? -8.277 -3.039 8.472 1.00 92.19 104 GLY A C 1
ATOM 852 O O . GLY A 1 104 ? -8.587 -3.825 7.578 1.00 92.19 104 GLY A O 1
ATOM 853 N N . ARG A 1 105 ? -7.170 -2.293 8.405 1.00 90.50 105 ARG A N 1
ATOM 854 C CA . ARG A 1 105 ? -6.228 -2.332 7.273 1.00 90.50 105 ARG A CA 1
ATOM 855 C C . ARG A 1 105 ? -4.797 -2.535 7.751 1.00 90.50 105 ARG A C 1
ATOM 857 O O . ARG A 1 105 ? -4.354 -1.864 8.679 1.00 90.50 105 ARG A O 1
ATOM 864 N N . THR A 1 106 ? -4.059 -3.404 7.069 1.00 89.25 106 THR A N 1
ATOM 865 C CA . THR A 1 106 ? -2.600 -3.508 7.176 1.00 89.25 106 THR A CA 1
ATOM 866 C C . THR A 1 106 ? -1.941 -2.584 6.156 1.00 89.25 106 THR A C 1
ATOM 868 O O . THR A 1 106 ? -2.338 -2.538 4.992 1.00 89.25 106 THR A O 1
ATOM 871 N N . LEU A 1 107 ? -0.917 -1.856 6.581 1.00 83.81 107 LEU A N 1
ATOM 872 C CA . LEU A 1 107 ? -0.042 -1.075 5.710 1.00 83.81 107 LEU A CA 1
ATOM 873 C C . LEU A 1 107 ? 1.341 -1.716 5.747 1.00 83.81 107 LEU A C 1
ATOM 875 O O . LEU A 1 107 ? 1.856 -1.953 6.833 1.00 83.81 107 LEU A O 1
ATOM 879 N N . ASN A 1 108 ? 1.947 -1.975 4.588 1.00 75.31 108 ASN A N 1
ATOM 880 C CA . ASN A 1 108 ? 3.275 -2.591 4.481 1.00 75.31 108 ASN A CA 1
ATOM 881 C C . ASN A 1 108 ? 4.338 -1.517 4.194 1.00 75.31 108 ASN A C 1
ATOM 883 O O . ASN A 1 108 ? 4.064 -0.543 3.494 1.00 75.31 108 ASN A O 1
ATOM 887 N N . LYS A 1 109 ? 5.562 -1.679 4.723 1.00 60.94 109 LYS A N 1
ATOM 888 C CA . LYS A 1 109 ? 6.651 -0.679 4.619 1.00 60.94 109 LYS A CA 1
ATOM 889 C C . LYS A 1 109 ? 7.533 -0.877 3.387 1.00 60.94 109 LYS A C 1
ATOM 891 O O . LYS A 1 109 ? 8.691 -0.458 3.391 1.00 60.94 109 LYS A O 1
ATOM 896 N N . ASN A 1 110 ? 7.064 -1.566 2.358 1.00 54.78 110 ASN A N 1
ATOM 897 C CA . ASN A 1 110 ? 7.985 -2.004 1.321 1.00 54.78 110 ASN A CA 1
ATOM 898 C C . ASN A 1 110 ? 8.105 -0.924 0.239 1.00 54.78 110 ASN A C 1
ATOM 900 O O . ASN A 1 110 ? 7.465 -0.977 -0.807 1.00 54.78 110 ASN A O 1
ATOM 904 N N . ILE A 1 111 ? 8.938 0.083 0.520 1.00 51.31 111 ILE A N 1
ATOM 905 C CA . ILE A 1 111 ? 9.465 1.000 -0.492 1.00 51.31 111 ILE A CA 1
ATOM 906 C C . ILE A 1 111 ? 10.560 0.237 -1.233 1.00 51.31 111 ILE A C 1
ATOM 908 O O . ILE A 1 111 ? 11.713 0.208 -0.810 1.00 51.31 111 ILE A O 1
ATOM 912 N N . TYR A 1 112 ? 10.195 -0.414 -2.329 1.00 56.44 112 TYR A N 1
ATOM 913 C CA . TYR A 1 112 ? 11.179 -0.929 -3.269 1.00 56.44 112 TYR A CA 1
ATOM 914 C C . TYR A 1 112 ? 11.589 0.223 -4.190 1.00 56.44 112 TYR A C 1
ATOM 916 O O . TYR A 1 112 ? 10.741 0.794 -4.878 1.00 56.44 112 TYR A O 1
ATOM 924 N N . VAL A 1 113 ? 12.868 0.587 -4.202 1.00 56.28 113 VAL A N 1
ATOM 925 C CA . VAL A 1 113 ? 13.425 1.463 -5.241 1.00 56.28 113 VAL A CA 1
ATOM 926 C C . VAL A 1 113 ? 13.886 0.562 -6.379 1.00 56.28 113 VAL A C 1
ATOM 928 O O . VAL A 1 113 ? 14.609 -0.401 -6.137 1.00 56.28 113 VAL A O 1
ATOM 931 N N . VAL A 1 114 ? 13.431 0.823 -7.602 1.00 68.81 114 VAL A N 1
ATOM 932 C CA . VAL A 1 114 ? 13.899 0.075 -8.771 1.00 68.81 114 VAL A CA 1
ATOM 933 C C . VAL A 1 114 ? 15.365 0.388 -9.054 1.00 68.81 114 VAL A C 1
ATOM 935 O O . VAL A 1 114 ? 15.772 1.551 -9.067 1.00 68.81 114 VAL A O 1
ATOM 938 N N . SER A 1 115 ? 16.152 -0.652 -9.319 1.00 75.50 115 SER A N 1
ATOM 939 C CA . SER A 1 115 ? 17.536 -0.502 -9.764 1.00 75.50 115 SER A CA 1
ATOM 940 C C . SER A 1 115 ? 17.597 0.266 -11.096 1.00 75.50 115 SER A C 1
ATOM 942 O O . SER A 1 115 ? 16.685 0.121 -11.928 1.00 75.50 115 SER A O 1
ATOM 944 N N . PRO A 1 116 ? 18.651 1.078 -11.323 1.00 79.94 116 PRO A N 1
ATOM 945 C CA . PRO A 1 116 ? 18.921 1.682 -12.622 1.00 79.94 116 PRO A CA 1
ATOM 946 C C . PRO A 1 116 ? 18.939 0.625 -13.723 1.00 79.94 116 PRO A C 1
ATOM 948 O O . PRO A 1 116 ? 19.371 -0.509 -13.499 1.00 79.94 116 PRO A O 1
ATOM 951 N N . VAL A 1 117 ? 18.457 1.009 -14.896 1.00 85.38 117 VAL A N 1
ATOM 952 C CA . VAL A 1 117 ? 18.422 0.159 -16.083 1.00 85.38 117 VAL A CA 1
ATOM 953 C C . VAL A 1 117 ? 19.563 0.539 -17.024 1.00 85.38 117 VAL A C 1
ATOM 955 O O . VAL A 1 117 ? 19.985 1.693 -17.047 1.00 85.38 117 VAL A O 1
ATOM 958 N N . GLN A 1 118 ? 20.088 -0.446 -17.743 1.00 84.31 118 GLN A N 1
ATOM 959 C CA . GLN A 1 118 ? 21.151 -0.311 -18.729 1.00 84.31 118 GLN A CA 1
ATOM 960 C C . GLN A 1 118 ? 20.688 -0.934 -20.042 1.00 84.31 118 GLN A C 1
ATOM 962 O O . GLN A 1 118 ? 20.155 -2.049 -20.062 1.00 84.31 118 GLN A O 1
ATOM 967 N N . LEU A 1 119 ? 20.894 -0.206 -21.134 1.00 83.50 119 LEU A N 1
ATOM 968 C CA . LEU A 1 119 ? 20.611 -0.666 -22.481 1.00 83.50 119 LEU A CA 1
ATOM 969 C C . LEU A 1 119 ? 21.919 -0.916 -23.242 1.00 83.50 119 LEU A C 1
ATOM 971 O O . LEU A 1 119 ? 22.734 -0.014 -23.423 1.00 83.50 119 LEU A O 1
ATOM 975 N N . GLU A 1 120 ? 22.116 -2.142 -23.724 1.00 84.25 120 GLU A N 1
ATOM 976 C CA . GLU A 1 120 ? 23.331 -2.553 -24.433 1.00 84.25 120 GLU A CA 1
ATOM 977 C C . GLU A 1 120 ? 23.032 -3.014 -25.866 1.00 84.25 120 GLU A C 1
ATOM 979 O O . GLU A 1 120 ? 22.108 -3.789 -26.116 1.00 84.25 120 GLU A O 1
ATOM 984 N N . VAL A 1 121 ? 23.839 -2.557 -26.832 1.00 81.75 121 VAL A N 1
ATOM 985 C CA . VAL A 1 121 ? 23.694 -2.905 -28.255 1.00 81.75 121 VAL A CA 1
ATOM 986 C C . VAL A 1 121 ? 24.514 -4.144 -28.622 1.00 81.75 121 VAL A C 1
ATOM 988 O O . VAL A 1 121 ? 25.677 -4.049 -29.036 1.00 81.75 121 VAL A O 1
ATOM 991 N N . ASN A 1 122 ? 23.874 -5.313 -28.597 1.00 82.25 122 ASN A N 1
ATOM 992 C CA . ASN A 1 122 ? 24.517 -6.594 -28.906 1.00 82.25 122 ASN A CA 1
ATOM 993 C C . ASN A 1 122 ? 24.964 -6.664 -30.374 1.00 82.25 122 ASN A C 1
ATOM 995 O O . ASN A 1 122 ? 26.146 -6.834 -30.686 1.00 82.25 122 ASN A O 1
ATOM 999 N N . SER A 1 123 ? 24.036 -6.479 -31.314 1.00 79.50 123 SER A N 1
ATOM 1000 C CA . SER A 1 123 ? 24.308 -6.638 -32.747 1.00 79.50 123 SER A CA 1
ATOM 1001 C C . SER A 1 123 ? 23.490 -5.672 -33.594 1.00 79.50 123 SER A C 1
ATOM 1003 O O . SER A 1 123 ? 22.403 -5.247 -33.214 1.00 79.50 123 SER A O 1
ATOM 1005 N N . VAL A 1 124 ? 24.053 -5.296 -34.741 1.00 78.94 124 VAL A N 1
ATOM 1006 C CA . VAL A 1 124 ? 23.397 -4.450 -35.739 1.00 78.94 124 VAL A CA 1
ATOM 1007 C C . VAL A 1 124 ? 23.538 -5.161 -37.074 1.00 78.94 124 VAL A C 1
ATOM 1009 O O . VAL A 1 124 ? 24.654 -5.459 -37.499 1.00 78.94 124 VAL A O 1
ATOM 1012 N N . SER A 1 125 ? 22.414 -5.435 -37.721 1.00 76.00 125 SER A N 1
ATOM 1013 C CA . SER A 1 125 ? 22.359 -5.942 -39.089 1.00 76.00 125 SER A CA 1
ATOM 1014 C C . SER A 1 125 ? 21.665 -4.904 -39.956 1.00 76.00 125 SER A C 1
ATOM 1016 O O . SER A 1 125 ? 20.477 -4.641 -39.777 1.00 76.00 125 SER A O 1
ATOM 1018 N N . ASN A 1 126 ? 22.423 -4.299 -40.867 1.00 73.12 126 ASN A N 1
ATOM 1019 C CA . ASN A 1 126 ? 21.933 -3.266 -41.767 1.00 73.12 126 ASN A CA 1
ATOM 1020 C C . ASN A 1 126 ? 22.005 -3.771 -43.213 1.00 73.12 126 ASN A C 1
ATOM 1022 O O . ASN A 1 126 ? 23.055 -4.236 -43.658 1.00 73.12 126 ASN A O 1
ATOM 1026 N N . SER A 1 127 ? 20.889 -3.693 -43.927 1.00 66.62 127 SER A N 1
ATOM 1027 C CA . SER A 1 127 ? 20.773 -3.990 -45.352 1.00 66.62 127 SER A CA 1
ATOM 1028 C C . SER A 1 127 ? 20.113 -2.809 -46.064 1.00 66.62 127 SER A C 1
ATOM 1030 O O . SER A 1 127 ? 19.594 -1.900 -45.426 1.00 66.62 127 SER A O 1
ATOM 1032 N N . SER A 1 128 ? 20.084 -2.823 -47.395 1.00 61.28 128 SER A N 1
ATOM 1033 C CA . SER A 1 128 ? 19.484 -1.745 -48.193 1.00 61.28 128 SER A CA 1
ATOM 1034 C C . SER A 1 128 ? 18.004 -1.474 -47.894 1.00 61.28 128 SER A C 1
ATOM 1036 O O . SER A 1 128 ? 17.523 -0.394 -48.217 1.00 61.28 128 SER A O 1
ATOM 1038 N N . HIS A 1 129 ? 17.288 -2.431 -47.296 1.00 63.72 129 HIS A N 1
ATOM 1039 C CA . HIS A 1 129 ? 15.846 -2.335 -47.042 1.00 63.72 129 HIS A CA 1
ATOM 1040 C C . HIS A 1 129 ? 15.466 -2.483 -45.564 1.00 63.72 129 HIS A C 1
ATOM 1042 O O . HIS A 1 129 ? 14.304 -2.285 -45.220 1.00 63.72 129 HIS A O 1
ATOM 1048 N N . SER A 1 130 ? 16.403 -2.849 -44.685 1.00 67.62 130 SER A N 1
ATOM 1049 C CA . SER A 1 130 ? 16.089 -3.107 -43.280 1.00 67.62 130 SER A CA 1
ATOM 1050 C C . SER A 1 130 ? 17.287 -2.871 -42.372 1.00 67.62 130 SER A C 1
ATOM 1052 O O . SER A 1 130 ? 18.385 -3.372 -42.627 1.00 67.62 130 SER A O 1
ATOM 1054 N N . CYS A 1 131 ? 17.040 -2.189 -41.259 1.00 76.88 131 CYS A N 1
ATOM 1055 C CA . CYS A 1 131 ? 17.959 -2.107 -40.141 1.00 76.88 131 CYS A CA 1
ATOM 1056 C C . CYS A 1 131 ? 17.345 -2.848 -38.955 1.00 76.88 131 CYS A C 1
ATOM 1058 O O . CYS A 1 131 ? 16.317 -2.420 -38.439 1.00 76.88 131 CYS A O 1
ATOM 1060 N N . ASN A 1 132 ? 17.988 -3.938 -38.532 1.00 81.50 132 ASN A N 1
ATOM 1061 C CA . ASN A 1 132 ? 17.592 -4.673 -37.338 1.00 81.50 132 ASN A CA 1
ATOM 1062 C C . ASN A 1 132 ? 18.703 -4.561 -36.295 1.00 81.50 132 ASN A C 1
ATOM 1064 O O . ASN A 1 132 ? 19.865 -4.887 -36.569 1.00 81.50 132 ASN A O 1
ATOM 1068 N N . VAL A 1 133 ? 18.337 -4.138 -35.092 1.00 83.00 133 VAL A N 1
ATOM 1069 C CA . VAL A 1 133 ? 19.232 -3.995 -33.947 1.00 83.00 133 VAL A CA 1
ATOM 1070 C C . VAL A 1 133 ? 18.793 -4.964 -32.862 1.00 83.00 133 VAL A C 1
ATOM 1072 O O . VAL A 1 133 ? 17.622 -5.019 -32.502 1.00 83.00 133 VAL A O 1
ATOM 1075 N N . THR A 1 134 ? 19.734 -5.741 -32.335 1.00 85.75 134 THR A N 1
ATOM 1076 C CA . THR A 1 134 ? 19.494 -6.574 -31.154 1.00 85.75 134 THR A CA 1
ATOM 1077 C C . THR A 1 134 ? 20.057 -5.862 -29.934 1.00 85.75 134 THR A C 1
ATOM 1079 O O . THR A 1 134 ? 21.249 -5.549 -29.898 1.00 85.75 134 THR A O 1
ATOM 1082 N N . LEU A 1 135 ? 19.199 -5.616 -28.950 1.00 85.75 135 LEU A N 1
ATOM 1083 C CA . LEU A 1 135 ? 19.479 -4.854 -27.739 1.00 85.75 135 LEU A CA 1
ATOM 1084 C C . LEU A 1 135 ? 19.222 -5.732 -26.518 1.00 85.75 135 LEU A C 1
ATOM 1086 O O . LEU A 1 135 ? 18.236 -6.464 -26.491 1.00 85.75 135 LEU A O 1
ATOM 1090 N N . THR A 1 136 ? 20.061 -5.640 -25.496 1.00 87.62 136 THR A N 1
ATOM 1091 C CA . THR A 1 136 ? 19.751 -6.176 -24.169 1.00 87.62 136 THR A CA 1
ATOM 1092 C C . THR A 1 136 ? 19.362 -5.025 -23.263 1.00 87.62 136 THR A C 1
ATOM 1094 O O . THR A 1 136 ? 20.096 -4.050 -23.152 1.00 87.62 136 THR A O 1
ATOM 1097 N N . CYS A 1 137 ? 18.220 -5.151 -22.600 1.00 86.50 137 CYS A N 1
ATOM 1098 C CA . CYS A 1 137 ? 17.878 -4.303 -21.479 1.00 86.50 137 CYS A CA 1
ATOM 1099 C C . CYS A 1 137 ? 18.031 -5.083 -20.175 1.00 86.50 137 CYS A C 1
ATOM 1101 O O . CYS A 1 137 ? 17.366 -6.105 -19.985 1.00 86.50 137 CYS A O 1
ATOM 1103 N N . SER A 1 138 ? 18.879 -4.590 -19.277 1.00 85.56 138 SER A N 1
ATOM 1104 C CA . SER A 1 138 ? 19.167 -5.220 -17.991 1.00 85.56 138 SER A CA 1
ATOM 1105 C C . SER A 1 138 ? 19.128 -4.216 -16.845 1.00 85.56 138 SER A C 1
ATOM 1107 O O . SER A 1 138 ? 19.369 -3.022 -17.012 1.00 85.56 138 SER A O 1
ATOM 1109 N N . THR A 1 139 ? 18.810 -4.686 -15.644 1.00 82.50 139 THR A N 1
ATOM 1110 C CA . THR A 1 139 ? 19.021 -3.901 -14.424 1.00 82.50 139 THR A CA 1
ATOM 1111 C C . THR A 1 139 ? 20.500 -3.941 -14.033 1.00 82.50 139 THR A C 1
ATOM 1113 O O . THR A 1 139 ? 21.178 -4.939 -14.269 1.00 82.50 139 THR A O 1
ATOM 1116 N N . ALA A 1 140 ? 21.026 -2.873 -13.424 1.00 73.69 140 ALA A N 1
ATOM 1117 C CA . ALA A 1 140 ? 22.450 -2.760 -13.069 1.00 73.69 140 ALA A CA 1
ATOM 1118 C C . ALA A 1 140 ? 22.960 -3.879 -12.131 1.00 73.69 140 ALA A C 1
ATOM 1120 O O . ALA A 1 140 ? 24.147 -4.187 -12.107 1.00 73.69 140 ALA A O 1
ATOM 1121 N N . ASP A 1 141 ? 22.060 -4.498 -11.370 1.00 68.44 141 ASP A N 1
ATOM 1122 C CA . ASP A 1 141 ? 22.302 -5.643 -10.484 1.00 68.44 141 ASP A CA 1
ATOM 1123 C C . ASP A 1 141 ? 22.050 -7.008 -11.160 1.00 68.44 141 ASP A C 1
ATOM 1125 O O . ASP A 1 141 ? 22.155 -8.047 -10.513 1.00 68.44 141 ASP A O 1
ATOM 1129 N N . SER A 1 142 ? 21.739 -7.019 -12.462 1.00 60.41 142 SER A N 1
ATOM 1130 C CA . SER A 1 142 ? 21.480 -8.199 -13.304 1.00 60.41 142 SER A CA 1
ATOM 1131 C C . SER A 1 142 ? 20.303 -9.088 -12.873 1.00 60.41 142 SER A C 1
ATOM 1133 O O . SER A 1 142 ? 20.137 -10.181 -13.414 1.00 60.41 142 SER A O 1
ATOM 1135 N N . HIS A 1 143 ? 19.457 -8.644 -11.937 1.00 67.19 143 HIS A N 1
ATOM 1136 C CA . HIS A 1 143 ? 18.312 -9.427 -11.457 1.00 67.19 143 HIS A CA 1
ATOM 1137 C C . HIS A 1 143 ? 17.217 -9.625 -12.515 1.00 67.19 143 HIS A C 1
ATOM 1139 O O . HIS A 1 143 ? 16.462 -10.597 -12.442 1.00 67.19 143 HIS A O 1
ATOM 1145 N N . ILE A 1 144 ? 17.112 -8.713 -13.487 1.00 74.56 144 ILE A N 1
ATOM 1146 C CA . ILE A 1 144 ? 16.163 -8.796 -14.601 1.00 74.56 144 ILE A CA 1
ATOM 1147 C C . ILE A 1 144 ? 16.894 -8.371 -15.873 1.00 74.56 144 ILE A C 1
ATOM 1149 O O . ILE A 1 144 ? 17.460 -7.281 -15.931 1.00 74.56 144 ILE A O 1
ATOM 1153 N N . SER A 1 145 ? 16.885 -9.229 -16.891 1.00 80.56 145 SER A N 1
ATOM 1154 C CA . SER A 1 145 ? 17.503 -8.957 -18.189 1.00 80.56 145 SER A CA 1
ATOM 1155 C C . SER A 1 145 ? 16.674 -9.568 -19.309 1.00 80.56 145 SER A C 1
ATOM 1157 O O . SER A 1 145 ? 16.134 -10.665 -19.156 1.00 80.56 145 SER A O 1
ATOM 1159 N N . SER A 1 146 ? 16.559 -8.854 -20.426 1.00 82.06 146 SER A N 1
ATOM 1160 C CA . SER A 1 146 ? 15.871 -9.336 -21.618 1.00 82.06 146 SER A CA 1
ATOM 1161 C C . SER A 1 146 ? 16.471 -8.778 -22.891 1.00 82.06 146 SER A C 1
ATOM 1163 O O . SER A 1 146 ? 16.916 -7.632 -22.940 1.00 82.06 146 SER A O 1
ATOM 1165 N N . THR A 1 147 ? 16.432 -9.592 -23.937 1.00 86.12 147 THR A N 1
ATOM 1166 C CA . THR A 1 147 ? 16.943 -9.246 -25.256 1.00 86.12 147 THR A CA 1
ATOM 1167 C C . THR A 1 147 ? 15.788 -8.989 -26.215 1.00 86.12 147 THR A C 1
ATOM 1169 O O . THR A 1 147 ? 14.860 -9.791 -26.333 1.00 86.12 147 THR A O 1
ATOM 1172 N N . PHE A 1 148 ? 15.864 -7.863 -26.916 1.00 82.06 148 PHE A N 1
ATOM 1173 C CA . PHE A 1 148 ? 14.874 -7.394 -27.872 1.00 82.06 148 PHE A CA 1
ATOM 1174 C C . PHE A 1 148 ? 15.513 -7.203 -29.243 1.00 82.06 148 PHE A C 1
ATOM 1176 O O . PHE A 1 148 ? 16.665 -6.782 -29.360 1.00 82.06 148 PHE A O 1
ATOM 1183 N N . ARG A 1 149 ? 14.748 -7.497 -30.288 1.00 85.69 149 ARG A N 1
ATOM 1184 C CA . ARG A 1 149 ? 15.068 -7.198 -31.680 1.00 85.69 149 ARG A CA 1
ATOM 1185 C C . ARG A 1 149 ? 14.187 -6.047 -32.130 1.00 85.69 149 ARG A C 1
ATOM 1187 O O . ARG A 1 149 ? 12.969 -6.183 -32.151 1.00 85.69 149 ARG A O 1
ATOM 1194 N N . CYS A 1 150 ? 14.812 -4.937 -32.484 1.00 81.00 150 CYS A N 1
ATOM 1195 C CA . CYS A 1 150 ? 14.140 -3.731 -32.938 1.00 81.00 150 CYS A CA 1
ATOM 1196 C C . CYS A 1 150 ? 14.436 -3.463 -34.412 1.00 81.00 150 CYS A C 1
ATOM 1198 O O . CYS A 1 150 ? 15.585 -3.575 -34.842 1.00 81.00 150 CYS A O 1
ATOM 1200 N N . ASP A 1 151 ? 13.405 -3.084 -35.156 1.00 80.06 151 ASP A N 1
ATOM 1201 C CA . ASP A 1 151 ? 13.502 -2.412 -36.449 1.00 80.06 151 ASP A CA 1
ATOM 1202 C C . ASP A 1 151 ? 13.037 -0.945 -36.308 1.00 80.06 151 ASP A C 1
ATOM 1204 O O . ASP A 1 151 ? 12.803 -0.464 -35.198 1.00 80.06 151 ASP A O 1
ATOM 1208 N N . SER A 1 152 ? 12.934 -0.204 -37.414 1.00 72.81 152 SER A N 1
ATOM 1209 C CA . SER A 1 152 ? 12.484 1.199 -37.398 1.00 72.81 152 SER A CA 1
ATOM 1210 C C . SER A 1 152 ? 10.997 1.390 -37.066 1.00 72.81 152 SER A C 1
ATOM 1212 O O . SER A 1 152 ? 10.535 2.523 -36.986 1.00 72.81 152 SER A O 1
ATOM 1214 N N . GLN A 1 153 ? 10.232 0.311 -36.907 1.00 75.69 153 GLN A N 1
ATOM 1215 C CA . GLN A 1 153 ? 8.789 0.332 -36.668 1.00 75.69 153 GLN A CA 1
ATOM 1216 C C . GLN A 1 153 ? 8.391 -0.344 -35.351 1.00 75.69 153 GLN A C 1
ATOM 1218 O O . GLN A 1 153 ? 7.400 0.060 -34.741 1.00 75.69 153 GLN A O 1
ATOM 1223 N N . LYS A 1 154 ? 9.122 -1.367 -34.895 1.00 80.12 154 LYS A N 1
ATOM 1224 C CA . LYS A 1 154 ? 8.761 -2.168 -33.719 1.00 80.12 154 LYS A CA 1
ATOM 1225 C C . LYS A 1 154 ? 9.957 -2.827 -33.034 1.00 80.12 154 LYS A C 1
ATOM 1227 O O . LYS A 1 154 ? 11.015 -3.016 -33.623 1.00 80.12 154 LYS A O 1
ATOM 1232 N N . CYS A 1 155 ? 9.740 -3.233 -31.784 1.00 80.12 155 CYS A N 1
ATOM 1233 C CA . CYS A 1 155 ? 10.663 -4.033 -30.983 1.00 80.12 155 CYS A CA 1
ATOM 1234 C C . CYS A 1 155 ? 9.957 -5.287 -30.461 1.00 80.12 155 CYS A C 1
ATOM 1236 O O . CYS A 1 155 ? 8.968 -5.174 -29.738 1.00 80.12 155 CYS A O 1
ATOM 1238 N N . ASP A 1 156 ? 10.500 -6.460 -30.776 1.00 80.44 156 ASP A N 1
ATOM 1239 C CA . ASP A 1 156 ? 9.983 -7.764 -30.358 1.00 80.44 156 ASP A CA 1
ATOM 1240 C C . ASP A 1 156 ? 11.000 -8.472 -29.447 1.00 80.44 156 ASP A C 1
ATOM 1242 O O . ASP A 1 156 ? 12.210 -8.352 -29.640 1.00 80.44 156 ASP A O 1
ATOM 1246 N N . GLN A 1 157 ? 10.540 -9.218 -28.442 1.00 78.25 157 GLN A N 1
ATOM 1247 C CA . GLN A 1 157 ? 11.430 -9.989 -27.568 1.00 78.25 157 GLN A CA 1
ATOM 1248 C C . GLN A 1 157 ? 11.965 -11.233 -28.300 1.00 78.25 157 GLN A C 1
ATOM 1250 O O . GLN A 1 157 ? 11.237 -11.903 -29.036 1.00 78.25 157 GLN A O 1
ATOM 1255 N N . ASP A 1 158 ? 13.243 -11.571 -28.100 1.00 64.19 158 ASP A N 1
ATOM 1256 C CA . ASP A 1 158 ? 13.833 -12.770 -28.708 1.00 64.19 158 ASP A CA 1
ATOM 1257 C C . ASP A 1 158 ? 13.165 -14.030 -28.119 1.00 64.19 158 ASP A C 1
ATOM 1259 O O . ASP A 1 158 ? 13.290 -14.316 -26.930 1.00 64.19 158 ASP A O 1
ATOM 1263 N N . GLY A 1 159 ? 12.395 -14.757 -28.940 1.00 59.59 159 GLY A N 1
ATOM 1264 C CA . GLY A 1 159 ? 11.670 -15.971 -28.534 1.00 59.59 159 GLY A CA 1
ATOM 1265 C C . GLY A 1 159 ? 10.192 -15.800 -28.144 1.00 59.59 159 GLY A C 1
ATOM 1266 O O . GLY A 1 159 ? 9.570 -16.790 -27.755 1.00 59.59 159 GLY A O 1
ATOM 1267 N N . GLY A 1 160 ? 9.587 -14.610 -28.282 1.00 54.31 160 GLY A N 1
ATOM 1268 C CA . GLY A 1 160 ? 8.150 -14.418 -28.033 1.00 54.31 160 GLY A CA 1
ATOM 1269 C C . GLY A 1 160 ? 7.624 -13.000 -28.296 1.00 54.31 160 GLY A C 1
ATOM 1270 O O . GLY A 1 160 ? 8.367 -12.029 -28.302 1.00 54.31 160 GLY A O 1
ATOM 1271 N N . ASN A 1 161 ? 6.307 -12.867 -28.485 1.00 52.41 161 ASN A N 1
ATOM 1272 C CA . ASN A 1 161 ? 5.628 -11.618 -28.878 1.00 52.41 161 ASN A CA 1
ATOM 1273 C C . ASN A 1 161 ? 5.350 -10.648 -27.698 1.00 52.41 161 ASN A C 1
ATOM 1275 O O . ASN A 1 161 ? 4.331 -9.959 -27.697 1.00 52.41 161 ASN A O 1
ATOM 1279 N N . GLN A 1 162 ? 6.168 -10.659 -26.638 1.00 56.50 162 GLN A N 1
ATOM 1280 C CA . GLN A 1 162 ? 5.899 -9.915 -25.397 1.00 56.50 162 GLN A CA 1
ATOM 1281 C C . GLN A 1 162 ? 6.925 -8.792 -25.187 1.00 56.50 162 GLN A C 1
ATOM 1283 O O . GLN A 1 162 ? 8.080 -9.034 -24.880 1.00 56.50 162 GLN A O 1
ATOM 1288 N N . SER A 1 163 ? 6.500 -7.532 -25.293 1.00 58.56 163 SER A N 1
ATOM 1289 C CA . SER A 1 163 ? 7.339 -6.343 -25.035 1.00 58.56 163 SER A CA 1
ATOM 1290 C C . SER A 1 163 ? 7.499 -5.998 -23.541 1.00 58.56 163 SER A C 1
ATOM 1292 O O . SER A 1 163 ? 8.002 -4.931 -23.181 1.00 58.56 163 SER A O 1
ATOM 1294 N N . LYS A 1 164 ? 7.039 -6.889 -22.655 1.00 59.19 164 LYS A N 1
ATOM 1295 C CA . LYS A 1 164 ? 6.860 -6.638 -21.225 1.00 59.19 164 LYS A CA 1
ATOM 1296 C C . LYS A 1 164 ? 7.179 -7.883 -20.412 1.00 59.19 164 LYS A C 1
ATOM 1298 O O . LYS A 1 164 ? 6.523 -8.909 -20.573 1.00 59.19 164 LYS A O 1
ATOM 1303 N N . ILE A 1 165 ? 8.098 -7.748 -19.460 1.00 59.12 165 ILE A N 1
ATOM 1304 C CA . ILE A 1 165 ? 8.365 -8.763 -18.438 1.00 59.12 165 ILE A CA 1
ATOM 1305 C C . ILE A 1 165 ? 7.811 -8.266 -17.112 1.00 59.12 165 ILE A C 1
ATOM 1307 O O . ILE A 1 165 ? 8.129 -7.166 -16.657 1.00 59.12 165 ILE A O 1
ATOM 1311 N N . THR A 1 166 ? 6.970 -9.088 -16.489 1.00 58.59 166 THR A N 1
ATOM 1312 C CA . THR A 1 166 ? 6.404 -8.810 -15.167 1.00 58.59 166 THR A CA 1
ATOM 1313 C C . THR A 1 166 ? 6.965 -9.822 -14.180 1.00 58.59 166 THR A C 1
ATOM 1315 O O . THR A 1 166 ? 6.652 -11.005 -14.276 1.00 58.59 166 THR A O 1
ATOM 1318 N N . ASN A 1 167 ? 7.776 -9.354 -13.232 1.00 58.78 167 ASN A N 1
ATOM 1319 C CA . ASN A 1 167 ? 8.082 -10.110 -12.021 1.00 58.78 167 ASN A CA 1
ATOM 1320 C C . ASN A 1 167 ? 7.070 -9.741 -10.929 1.00 58.78 167 ASN A C 1
ATOM 1322 O O . ASN A 1 167 ? 6.337 -8.760 -11.050 1.00 58.78 167 ASN A O 1
ATOM 1326 N N . SER A 1 168 ? 7.037 -10.504 -9.836 1.00 55.25 168 SER A N 1
ATOM 1327 C CA . SER A 1 168 ? 6.091 -10.321 -8.724 1.00 55.25 168 SER A CA 1
ATOM 1328 C C . SER A 1 168 ? 6.124 -8.929 -8.060 1.00 55.25 168 SER A C 1
ATOM 1330 O O . SER A 1 168 ? 5.200 -8.610 -7.318 1.00 55.25 168 SER A O 1
ATOM 1332 N N . SER A 1 169 ? 7.132 -8.084 -8.330 1.00 62.38 169 SER A N 1
ATOM 1333 C CA . SER A 1 169 ? 7.305 -6.760 -7.702 1.00 62.38 169 SER A CA 1
ATOM 1334 C C . SER A 1 169 ? 7.680 -5.591 -8.636 1.00 62.38 169 SER A C 1
ATOM 1336 O O . SER A 1 169 ? 7.681 -4.444 -8.181 1.00 62.38 169 SER A O 1
ATOM 1338 N N . SER A 1 170 ? 7.976 -5.819 -9.922 1.00 71.56 170 SER A N 1
ATOM 1339 C CA . SER A 1 170 ? 8.333 -4.755 -10.877 1.00 71.56 170 SER A CA 1
ATOM 1340 C C . SER A 1 170 ? 8.110 -5.170 -12.336 1.00 71.56 170 SER A C 1
ATOM 1342 O O . SER A 1 170 ? 7.934 -6.348 -12.657 1.00 71.56 170 SER A O 1
ATOM 1344 N N . THR A 1 171 ? 8.077 -4.184 -13.231 1.00 79.62 171 THR A N 1
ATOM 1345 C CA . THR A 1 171 ? 7.888 -4.372 -14.671 1.00 79.62 171 THR A CA 1
ATOM 1346 C C . THR A 1 171 ? 9.065 -3.792 -15.444 1.00 79.62 171 THR A C 1
ATOM 1348 O O . THR A 1 171 ? 9.456 -2.646 -15.209 1.00 79.62 171 THR A O 1
ATOM 1351 N N . LEU A 1 172 ? 9.601 -4.584 -16.373 1.00 81.12 172 LEU A N 1
ATOM 1352 C CA . LEU A 1 172 ? 10.587 -4.161 -17.362 1.00 81.12 172 LEU A CA 1
ATOM 1353 C C . LEU A 1 172 ? 9.904 -4.109 -18.734 1.00 81.12 172 LEU A C 1
ATOM 1355 O O . LEU A 1 172 ? 9.380 -5.121 -19.204 1.00 81.12 172 LEU A O 1
ATOM 1359 N N . GLU A 1 173 ? 9.874 -2.930 -19.347 1.00 82.75 173 GLU A N 1
ATOM 1360 C CA . GLU A 1 173 ? 9.204 -2.677 -20.628 1.00 82.75 173 GLU A CA 1
ATOM 1361 C C . GLU A 1 173 ? 10.184 -2.039 -21.609 1.00 82.75 173 GLU A C 1
ATOM 1363 O O . GLU A 1 173 ? 10.930 -1.128 -21.243 1.00 82.75 173 GLU A O 1
ATOM 1368 N N . VAL A 1 174 ? 10.152 -2.497 -22.860 1.00 82.81 174 VAL A N 1
ATOM 1369 C CA . VAL A 1 174 ? 10.889 -1.878 -23.965 1.00 82.81 174 VAL A CA 1
ATOM 1370 C C . VAL A 1 174 ? 9.896 -1.405 -25.007 1.00 82.81 174 VAL A C 1
ATOM 1372 O O . VAL A 1 174 ? 9.021 -2.158 -25.434 1.00 82.81 174 VAL A O 1
ATOM 1375 N N . TYR A 1 175 ? 10.029 -0.150 -25.417 1.00 82.81 175 TYR A N 1
ATOM 1376 C CA . TYR A 1 175 ? 9.221 0.419 -26.484 1.00 82.81 175 TYR A CA 1
ATOM 1377 C C . TYR A 1 175 ? 10.063 1.310 -27.391 1.00 82.81 175 TYR A C 1
ATOM 1379 O O . TYR A 1 175 ? 11.061 1.904 -26.976 1.00 82.81 175 TYR A O 1
ATOM 1387 N N . LEU A 1 176 ? 9.641 1.377 -28.651 1.00 82.31 176 LEU A N 1
ATOM 1388 C CA . LEU A 1 176 ? 10.237 2.224 -29.670 1.00 82.31 176 LEU A CA 1
ATOM 1389 C C . LEU A 1 176 ? 9.461 3.539 -29.740 1.00 82.31 176 LEU A C 1
ATOM 1391 O O . LEU A 1 176 ? 8.239 3.536 -29.895 1.00 82.31 176 LEU A O 1
ATOM 1395 N N . TRP A 1 177 ? 10.173 4.657 -29.632 1.00 81.00 177 TRP A N 1
ATOM 1396 C CA . TRP A 1 177 ? 9.635 5.982 -29.903 1.00 81.00 177 TRP A CA 1
ATOM 1397 C C . TRP A 1 177 ? 10.404 6.587 -31.072 1.00 81.00 177 TRP A C 1
ATOM 1399 O O . TRP A 1 177 ? 11.537 7.038 -30.900 1.00 81.00 177 TRP A O 1
ATOM 1409 N N . ASP A 1 178 ? 9.772 6.609 -32.246 1.00 80.94 178 ASP A N 1
ATOM 1410 C CA . ASP A 1 178 ? 10.384 7.049 -33.505 1.00 80.94 178 ASP A CA 1
ATOM 1411 C C . ASP A 1 178 ? 11.618 6.191 -33.853 1.00 80.94 178 ASP A C 1
ATOM 1413 O O . ASP A 1 178 ? 11.464 5.037 -34.244 1.00 80.94 178 ASP A O 1
ATOM 1417 N N . VAL A 1 179 ? 12.835 6.692 -33.621 1.00 77.75 179 VAL A N 1
ATOM 1418 C CA . VAL A 1 179 ? 14.102 5.951 -33.800 1.00 77.75 179 VAL A CA 1
ATOM 1419 C C . VAL A 1 179 ? 14.833 5.656 -32.485 1.00 77.75 179 VAL A C 1
ATOM 1421 O O . VAL A 1 179 ? 15.926 5.090 -32.483 1.00 77.75 179 VAL A O 1
ATOM 1424 N N . THR A 1 180 ? 14.251 6.041 -31.348 1.00 82.56 180 THR A N 1
ATOM 1425 C CA . THR A 1 180 ? 14.838 5.843 -30.018 1.00 82.56 180 THR A CA 1
ATOM 1426 C C . THR A 1 180 ? 14.215 4.636 -29.336 1.00 82.56 180 THR A C 1
ATOM 1428 O O . THR A 1 180 ? 13.009 4.599 -29.083 1.00 82.56 180 THR A O 1
ATOM 1431 N N . VAL A 1 181 ? 15.046 3.667 -28.966 1.00 86.12 181 VAL A N 1
ATOM 1432 C CA . VAL A 1 181 ? 14.639 2.564 -28.098 1.00 86.12 181 VAL A CA 1
ATOM 1433 C C . VAL A 1 181 ? 14.758 3.007 -26.652 1.00 86.12 181 VAL A C 1
ATOM 1435 O O . VAL A 1 181 ? 15.811 3.473 -26.214 1.00 86.12 181 VAL A O 1
ATOM 1438 N N . ILE A 1 182 ? 13.662 2.860 -25.916 1.00 86.75 182 ILE A N 1
ATOM 1439 C CA . ILE A 1 182 ? 13.574 3.201 -24.503 1.00 86.75 182 ILE A CA 1
ATOM 1440 C C . ILE A 1 182 ? 13.351 1.907 -23.741 1.00 86.75 182 ILE A C 1
ATOM 1442 O O . ILE A 1 182 ? 12.386 1.187 -24.006 1.00 86.75 182 ILE A O 1
ATOM 1446 N N . CYS A 1 183 ? 14.223 1.631 -22.776 1.00 87.38 183 CYS A N 1
ATOM 1447 C CA . CYS A 1 183 ? 13.941 0.617 -21.779 1.00 87.38 183 CYS A CA 1
ATOM 1448 C C . CYS A 1 183 ? 13.602 1.256 -20.448 1.00 87.38 183 CYS A C 1
ATOM 1450 O O . CYS A 1 183 ? 14.297 2.152 -19.971 1.00 87.38 183 CYS A O 1
ATOM 1452 N N . LYS A 1 184 ? 12.526 0.768 -19.841 1.00 86.56 184 LYS A N 1
ATOM 1453 C CA . LYS A 1 184 ? 11.969 1.307 -18.616 1.00 86.56 184 LYS A CA 1
ATOM 1454 C C . LYS A 1 184 ? 11.788 0.212 -17.584 1.00 86.56 184 LYS A C 1
ATOM 1456 O O . LYS A 1 184 ? 11.095 -0.774 -17.828 1.00 86.56 184 LYS A O 1
ATOM 1461 N N . HIS A 1 185 ? 12.353 0.431 -16.403 1.00 85.75 185 HIS A N 1
ATOM 1462 C CA . HIS A 1 185 ? 12.121 -0.400 -15.230 1.00 85.75 185 HIS A CA 1
ATOM 1463 C C . HIS A 1 185 ? 11.265 0.382 -14.233 1.00 85.75 185 HIS A C 1
ATOM 1465 O O . HIS A 1 185 ? 11.642 1.466 -13.785 1.00 85.75 185 HIS A O 1
ATOM 1471 N N . ARG A 1 186 ? 10.082 -0.138 -13.897 1.00 81.00 186 ARG A N 1
ATOM 1472 C CA . ARG A 1 186 ? 9.115 0.545 -13.030 1.00 81.00 186 ARG A CA 1
ATOM 1473 C C . ARG A 1 186 ? 8.531 -0.400 -11.992 1.00 81.00 186 ARG A C 1
ATOM 1475 O O . ARG A 1 186 ? 8.228 -1.551 -12.282 1.00 81.00 186 ARG A O 1
ATOM 1482 N N . ASN A 1 187 ? 8.282 0.119 -10.797 1.00 75.38 187 ASN A N 1
ATOM 1483 C CA . ASN A 1 187 ? 7.381 -0.496 -9.829 1.00 75.38 187 ASN A CA 1
ATOM 1484 C C . ASN A 1 187 ? 6.327 0.520 -9.350 1.00 75.38 187 ASN A C 1
ATOM 1486 O O . ASN A 1 187 ? 6.186 1.606 -9.915 1.00 75.38 187 ASN A O 1
ATOM 1490 N N . GLN A 1 188 ? 5.556 0.168 -8.318 1.00 62.25 188 GLN A N 1
ATOM 1491 C CA . GLN A 1 188 ? 4.485 1.021 -7.788 1.00 62.25 188 GLN A CA 1
ATOM 1492 C C . GLN A 1 188 ? 4.984 2.384 -7.257 1.00 62.25 188 GLN A C 1
ATOM 1494 O O . GLN A 1 188 ? 4.188 3.312 -7.149 1.00 62.25 188 GLN A O 1
ATOM 1499 N N . VAL A 1 189 ? 6.282 2.520 -6.957 1.00 62.25 189 VAL A N 1
ATOM 1500 C CA . VAL A 1 189 ? 6.854 3.664 -6.225 1.00 62.25 189 VAL A CA 1
ATOM 1501 C C . VAL A 1 189 ? 7.885 4.451 -7.039 1.00 62.25 189 VAL A C 1
ATOM 1503 O O . VAL A 1 189 ? 7.993 5.664 -6.893 1.00 62.25 189 VAL A O 1
ATOM 1506 N N . SER A 1 190 ? 8.654 3.790 -7.897 1.00 74.38 190 SER A N 1
ATOM 1507 C CA . SER A 1 190 ? 9.823 4.364 -8.567 1.00 74.38 190 SER A CA 1
ATOM 1508 C C . SER A 1 190 ? 9.946 3.870 -10.009 1.00 74.38 190 SER A C 1
ATOM 1510 O O . SER A 1 190 ? 9.403 2.824 -10.377 1.00 74.38 190 SER A O 1
ATOM 1512 N N . SER A 1 191 ? 10.645 4.647 -10.839 1.00 81.38 191 SER A N 1
ATOM 1513 C CA . SER A 1 191 ? 10.885 4.333 -12.248 1.00 81.38 191 SER A CA 1
ATOM 1514 C C . SER A 1 191 ? 12.270 4.807 -12.671 1.00 81.38 191 SER A C 1
ATOM 1516 O O . SER A 1 191 ? 12.651 5.932 -12.356 1.00 81.38 191 SER A O 1
ATOM 1518 N N . THR A 1 192 ? 12.976 3.977 -13.430 1.00 83.75 192 THR A N 1
ATOM 1519 C CA . THR A 1 192 ? 14.214 4.329 -14.133 1.00 83.75 192 THR A CA 1
ATOM 1520 C C . THR A 1 192 ? 14.040 4.039 -15.620 1.00 83.75 192 THR A C 1
ATOM 1522 O O . THR A 1 192 ? 13.224 3.195 -16.004 1.00 83.75 192 THR A O 1
ATOM 1525 N N . GLU A 1 193 ? 14.755 4.773 -16.463 1.00 88.75 193 GLU A N 1
ATOM 1526 C CA . GLU A 1 193 ? 14.764 4.548 -17.904 1.00 88.75 193 GLU A CA 1
ATOM 1527 C C . GLU A 1 193 ? 16.150 4.818 -18.480 1.00 88.75 193 GLU A C 1
ATOM 1529 O O . GLU A 1 193 ? 16.881 5.667 -17.971 1.00 88.75 193 GLU A O 1
ATOM 1534 N N . ASP A 1 194 ? 16.475 4.092 -19.542 1.00 86.75 194 ASP A N 1
ATOM 1535 C CA . ASP A 1 194 ? 17.663 4.294 -20.361 1.00 86.75 194 ASP A CA 1
ATOM 1536 C C . ASP A 1 194 ? 17.260 4.283 -21.839 1.00 86.75 194 ASP A C 1
ATOM 1538 O O . ASP A 1 194 ? 16.250 3.676 -22.221 1.00 86.75 194 ASP A O 1
ATOM 1542 N N . ARG A 1 195 ? 18.000 5.023 -22.665 1.00 89.56 195 ARG A N 1
ATOM 1543 C CA . ARG A 1 195 ? 17.607 5.339 -24.042 1.00 89.56 195 ARG A CA 1
ATOM 1544 C C . ARG A 1 195 ? 18.776 5.145 -24.995 1.00 89.56 195 ARG A C 1
ATOM 1546 O O . ARG A 1 195 ? 19.897 5.545 -24.704 1.00 89.56 195 ARG A O 1
ATOM 1553 N N . THR A 1 196 ? 18.517 4.592 -26.174 1.00 83.94 196 THR A N 1
ATOM 1554 C CA . THR A 1 196 ? 19.511 4.509 -27.255 1.00 83.94 196 THR A CA 1
ATOM 1555 C C . THR A 1 196 ? 18.860 4.746 -28.604 1.00 83.94 196 THR A C 1
ATOM 1557 O O . THR A 1 196 ? 17.791 4.218 -28.896 1.00 83.94 196 THR A O 1
ATOM 1560 N N . ASP A 1 197 ? 19.532 5.530 -29.439 1.00 82.19 197 ASP A N 1
ATOM 1561 C CA . ASP A 1 197 ? 19.108 5.829 -30.801 1.00 82.19 197 ASP A CA 1
ATOM 1562 C C . ASP A 1 197 ? 19.598 4.745 -31.782 1.00 82.19 197 ASP A C 1
ATOM 1564 O O . ASP A 1 197 ? 20.787 4.400 -31.809 1.00 82.19 197 ASP A O 1
ATOM 1568 N N . ILE A 1 198 ? 18.676 4.200 -32.583 1.00 76.50 198 ILE A N 1
ATOM 1569 C CA . ILE A 1 198 ? 18.958 3.169 -33.591 1.00 76.50 198 ILE A CA 1
ATOM 1570 C C . ILE A 1 198 ? 19.909 3.704 -34.665 1.00 76.50 198 ILE A C 1
ATOM 1572 O O . ILE A 1 198 ? 20.850 3.007 -35.042 1.00 76.50 198 ILE A O 1
ATOM 1576 N N . GLN A 1 199 ? 19.716 4.936 -35.133 1.00 70.00 199 GLN A N 1
ATOM 1577 C CA . GLN A 1 199 ? 20.545 5.552 -36.166 1.00 70.00 199 GLN A CA 1
ATOM 1578 C C . GLN A 1 199 ? 21.988 5.712 -35.676 1.00 70.00 199 GLN A C 1
ATOM 1580 O O . GLN A 1 199 ? 22.932 5.302 -36.352 1.00 70.00 199 GLN A O 1
ATOM 1585 N N . HIS A 1 200 ? 22.169 6.185 -34.442 1.00 67.62 200 HIS A N 1
ATOM 1586 C CA . HIS A 1 200 ? 23.499 6.279 -33.836 1.00 67.62 200 HIS A CA 1
ATOM 1587 C C . HIS A 1 200 ? 24.157 4.896 -33.634 1.00 67.62 200 HIS A C 1
ATOM 1589 O O . HIS A 1 200 ? 25.368 4.727 -33.827 1.00 67.62 200 HIS A O 1
ATOM 1595 N N . ALA A 1 201 ? 23.376 3.866 -33.286 1.00 64.50 201 ALA A N 1
ATOM 1596 C CA . ALA A 1 201 ? 23.867 2.490 -33.179 1.00 64.50 201 ALA A CA 1
ATOM 1597 C C . ALA A 1 201 ? 24.316 1.914 -34.539 1.00 64.50 201 ALA A C 1
ATOM 1599 O O . ALA A 1 201 ? 25.307 1.179 -34.611 1.00 64.50 201 ALA A O 1
ATOM 1600 N N . VAL A 1 202 ? 23.632 2.281 -35.625 1.00 66.38 202 VAL A N 1
ATOM 1601 C CA . VAL A 1 202 ? 23.987 1.901 -37.000 1.00 66.38 202 VAL A CA 1
ATOM 1602 C C . VAL A 1 202 ? 25.264 2.588 -37.459 1.00 66.38 202 VAL A C 1
ATOM 1604 O O . VAL A 1 202 ? 26.182 1.919 -37.942 1.00 66.38 202 VAL A O 1
ATOM 1607 N N . ASP A 1 203 ? 25.362 3.897 -37.258 1.00 61.69 203 ASP A N 1
ATOM 1608 C CA . ASP A 1 203 ? 26.487 4.698 -37.739 1.00 61.69 203 ASP A CA 1
ATOM 1609 C C . ASP A 1 203 ? 27.788 4.368 -36.983 1.00 61.69 203 ASP A C 1
ATOM 1611 O O . ASP A 1 203 ? 28.866 4.230 -37.581 1.00 61.69 203 ASP A O 1
ATOM 1615 N N . SER A 1 204 ? 27.690 4.115 -35.672 1.00 57.56 204 SER A N 1
ATOM 1616 C CA . SER A 1 204 ? 28.835 3.739 -34.830 1.00 57.56 204 SER A CA 1
ATOM 1617 C C . SER A 1 204 ? 29.436 2.365 -35.171 1.00 57.56 204 SER A C 1
ATOM 1619 O O . SER A 1 204 ? 30.654 2.188 -35.057 1.00 57.56 204 SER A O 1
ATOM 1621 N N . LYS A 1 205 ? 28.635 1.393 -35.645 1.00 53.06 205 LYS A N 1
ATOM 1622 C CA . LYS A 1 205 ? 29.140 0.084 -36.118 1.00 53.06 205 LYS A CA 1
ATOM 1623 C C . LYS A 1 205 ? 29.479 0.068 -37.617 1.00 53.06 205 LYS A C 1
ATOM 1625 O O . LYS A 1 205 ? 30.442 -0.605 -37.988 1.00 53.06 205 LYS A O 1
ATOM 1630 N N . SER A 1 206 ? 28.797 0.849 -38.461 1.00 47.28 206 SER A N 1
ATOM 1631 C CA . SER A 1 206 ? 29.109 0.990 -39.900 1.00 47.28 206 SER A CA 1
ATOM 1632 C C . SER A 1 206 ? 30.520 1.551 -40.137 1.00 47.28 206 SER A C 1
ATOM 1634 O O . SER A 1 206 ? 31.267 1.065 -40.991 1.00 47.28 206 SER A O 1
ATOM 1636 N N . THR A 1 207 ? 30.966 2.473 -39.277 1.00 42.75 207 THR A N 1
ATOM 1637 C CA . THR A 1 207 ? 32.317 3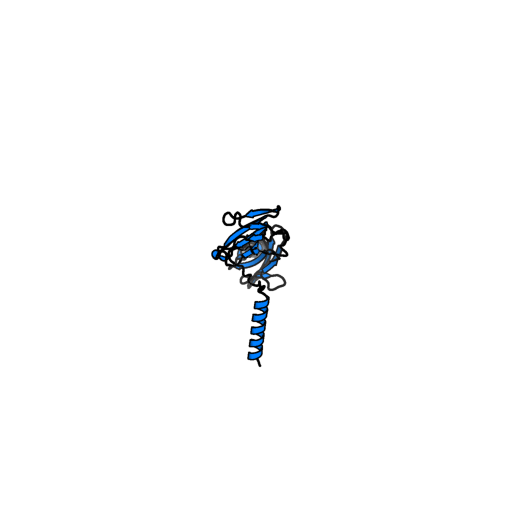.062 -39.339 1.00 42.75 207 THR A CA 1
ATOM 1638 C C . THR A 1 207 ? 33.442 2.025 -39.164 1.00 42.75 207 THR A C 1
ATOM 1640 O O . THR A 1 207 ? 34.558 2.235 -39.643 1.00 42.75 207 THR A O 1
ATOM 1643 N N . LYS A 1 208 ? 33.169 0.862 -38.549 1.00 41.78 208 LYS A N 1
ATOM 1644 C CA . LYS A 1 208 ? 34.142 -0.244 -38.449 1.00 41.78 208 LYS A CA 1
ATOM 1645 C C . LYS A 1 208 ? 34.195 -1.126 -39.704 1.00 41.78 208 LYS A C 1
ATOM 1647 O O . LYS A 1 208 ? 35.205 -1.786 -39.918 1.00 41.78 208 LYS A O 1
ATOM 1652 N N . SER A 1 209 ? 33.153 -1.120 -40.538 1.00 42.75 209 SER A N 1
ATOM 1653 C CA . SER A 1 209 ? 33.062 -1.936 -41.760 1.00 42.75 209 SER A CA 1
ATOM 1654 C C . SER A 1 209 ? 33.474 -1.187 -43.036 1.00 42.75 209 SER A C 1
ATOM 1656 O O . SER A 1 209 ? 33.691 -1.826 -44.063 1.00 42.75 209 SER A O 1
ATOM 1658 N N . PHE A 1 210 ? 33.608 0.144 -43.001 1.00 39.81 210 PHE A N 1
ATOM 1659 C CA . PHE A 1 210 ? 33.900 0.966 -44.187 1.00 39.81 210 PHE A CA 1
ATOM 1660 C C . PHE A 1 210 ? 35.375 1.397 -44.323 1.00 39.81 210 PHE A C 1
ATOM 1662 O O . PHE A 1 210 ? 35.696 2.451 -44.866 1.00 39.81 210 PHE A O 1
ATOM 1669 N N . ARG A 1 211 ? 36.321 0.578 -43.855 1.00 44.06 211 ARG A N 1
ATOM 1670 C CA . ARG A 1 211 ? 37.738 0.705 -44.233 1.00 44.06 211 ARG A CA 1
ATOM 1671 C C . ARG A 1 211 ? 38.215 -0.631 -44.770 1.00 44.06 211 ARG A C 1
ATOM 1673 O O . ARG A 1 211 ? 38.573 -1.470 -43.965 1.00 44.06 211 ARG A O 1
ATOM 1680 N N . ILE A 1 212 ? 38.193 -0.806 -46.095 1.00 51.66 212 ILE A N 1
ATOM 1681 C CA . ILE A 1 212 ? 39.146 -1.634 -46.874 1.00 51.66 212 ILE A CA 1
ATOM 1682 C C . ILE A 1 212 ? 38.969 -1.428 -48.403 1.00 51.66 212 ILE A C 1
ATOM 1684 O O . ILE A 1 212 ? 39.910 -1.683 -49.142 1.00 51.66 212 ILE A O 1
ATOM 1688 N N . TRP A 1 213 ? 37.862 -0.874 -48.923 1.00 47.94 213 TRP A N 1
ATOM 1689 C CA . TRP A 1 213 ? 37.643 -0.801 -50.390 1.00 47.94 213 TRP A CA 1
ATOM 1690 C C . TRP A 1 213 ? 38.011 0.510 -51.113 1.00 47.94 213 TRP A C 1
ATOM 1692 O O . TRP A 1 213 ? 37.843 0.597 -52.325 1.00 47.94 213 TRP A O 1
ATOM 1702 N N . THR A 1 214 ? 38.548 1.528 -50.432 1.00 49.47 214 THR A N 1
ATOM 1703 C CA . THR A 1 214 ? 38.960 2.788 -51.095 1.00 49.47 214 THR A CA 1
ATOM 1704 C C . THR A 1 214 ? 40.432 2.817 -51.518 1.00 49.47 214 THR A C 1
ATOM 1706 O O . THR A 1 214 ? 40.812 3.654 -52.331 1.00 49.47 214 THR A O 1
ATOM 1709 N N . GLY A 1 215 ? 41.264 1.886 -51.033 1.00 52.47 215 GLY A N 1
ATOM 1710 C CA . GLY A 1 215 ? 42.682 1.803 -51.411 1.00 52.47 215 GLY A CA 1
ATOM 1711 C C . GLY A 1 215 ? 42.923 1.158 -52.781 1.00 52.47 215 GLY A C 1
ATOM 1712 O O . GLY A 1 215 ? 43.832 1.560 -53.502 1.00 52.47 215 GLY A O 1
ATOM 1713 N N . SER A 1 216 ? 42.091 0.185 -53.170 1.00 58.28 216 SER A N 1
ATOM 1714 C CA . SER A 1 216 ? 42.288 -0.596 -54.399 1.00 58.28 216 SER A CA 1
ATOM 1715 C C . SER A 1 216 ? 41.951 0.190 -55.668 1.00 58.28 216 SER A C 1
ATOM 1717 O O . SER A 1 216 ? 42.655 0.059 -56.664 1.00 58.28 216 SER A O 1
ATOM 1719 N N . TYR A 1 217 ? 40.914 1.034 -55.625 1.00 59.97 217 TYR A N 1
ATOM 1720 C CA . TYR A 1 217 ? 40.474 1.821 -56.783 1.00 59.97 217 TYR A CA 1
ATOM 1721 C C . TYR A 1 217 ? 41.478 2.932 -57.134 1.00 59.97 217 TYR A C 1
ATOM 1723 O O . TYR A 1 217 ? 41.870 3.080 -58.286 1.00 59.97 217 TYR A O 1
ATOM 1731 N N . VAL A 1 218 ? 41.983 3.652 -56.124 1.00 61.81 218 VAL A N 1
ATOM 1732 C CA . VAL A 1 218 ? 42.963 4.737 -56.320 1.00 61.81 218 VAL A CA 1
ATOM 1733 C C . VAL A 1 218 ? 44.310 4.200 -56.823 1.00 61.81 218 VAL A C 1
ATOM 1735 O O . VAL A 1 218 ? 44.954 4.836 -57.655 1.00 61.81 218 VAL A O 1
ATOM 1738 N N . ALA A 1 219 ? 44.725 3.007 -56.379 1.00 65.25 219 ALA A N 1
ATOM 1739 C CA . ALA A 1 219 ? 45.943 2.361 -56.870 1.00 65.25 219 ALA A CA 1
ATOM 1740 C C . ALA A 1 219 ? 45.827 1.911 -58.342 1.00 65.25 219 ALA A C 1
ATOM 1742 O O . ALA A 1 219 ? 46.798 2.004 -59.095 1.00 65.25 219 ALA A O 1
ATOM 1743 N N . LEU A 1 220 ? 44.644 1.460 -58.773 1.00 71.56 220 LEU A N 1
ATOM 1744 C CA . LEU A 1 220 ? 44.375 1.072 -60.163 1.00 71.56 220 LEU A CA 1
ATOM 1745 C C . LEU A 1 220 ? 44.390 2.282 -61.112 1.00 71.56 220 LEU A C 1
ATOM 1747 O O . LEU A 1 220 ? 45.020 2.227 -62.165 1.00 71.56 220 LEU A O 1
ATOM 1751 N N . GLU A 1 221 ? 43.792 3.402 -60.704 1.00 69.81 221 GLU A N 1
ATOM 1752 C CA . GLU A 1 221 ? 43.837 4.657 -61.472 1.00 69.81 221 GLU A CA 1
ATOM 1753 C C . GLU A 1 221 ? 45.272 5.209 -61.579 1.00 69.81 221 GLU A C 1
ATOM 1755 O O . GLU A 1 221 ? 45.738 5.567 -62.662 1.00 69.81 221 GLU A O 1
ATOM 1760 N N . ALA A 1 222 ? 46.031 5.208 -60.476 1.00 75.19 222 ALA A N 1
ATOM 1761 C CA . ALA A 1 222 ? 47.417 5.681 -60.478 1.00 75.19 222 ALA A CA 1
ATOM 1762 C C . ALA A 1 222 ? 48.345 4.806 -61.342 1.00 75.19 222 ALA A C 1
ATOM 1764 O O . ALA A 1 222 ? 49.238 5.323 -62.016 1.00 75.19 222 ALA A O 1
ATOM 1765 N N . THR A 1 223 ? 48.132 3.485 -61.358 1.00 78.19 223 THR A N 1
ATOM 1766 C CA . THR A 1 223 ? 48.931 2.565 -62.185 1.00 78.19 223 THR A CA 1
ATOM 1767 C C . THR A 1 223 ? 48.624 2.707 -63.675 1.00 78.19 223 THR A C 1
ATOM 1769 O O . THR A 1 223 ? 49.559 2.700 -64.475 1.00 78.19 223 THR A O 1
ATOM 1772 N N . LEU A 1 224 ? 47.361 2.924 -64.062 1.00 79.06 224 LEU A N 1
ATOM 1773 C CA . LEU A 1 224 ? 46.984 3.213 -65.452 1.00 79.06 224 LEU A CA 1
ATOM 1774 C C . LEU A 1 224 ? 47.587 4.532 -65.957 1.00 79.06 224 LEU A C 1
ATOM 1776 O O . LEU A 1 224 ? 48.107 4.579 -67.075 1.00 79.06 224 LEU A O 1
ATOM 1780 N N . LEU A 1 225 ? 47.591 5.580 -65.127 1.00 78.06 225 LEU A N 1
ATOM 1781 C CA . LEU A 1 225 ? 48.218 6.857 -65.476 1.00 78.06 225 LEU A CA 1
ATOM 1782 C C . LEU A 1 225 ? 49.731 6.712 -65.674 1.00 78.06 225 LEU A C 1
ATOM 1784 O O . LEU A 1 225 ? 50.261 7.171 -66.685 1.00 78.06 225 LEU A O 1
ATOM 1788 N N . LEU A 1 226 ? 50.430 6.013 -64.778 1.00 83.06 226 LEU A N 1
ATOM 1789 C CA . LEU A 1 226 ? 51.868 5.767 -64.932 1.00 83.06 226 LEU A CA 1
ATOM 1790 C C . LEU A 1 226 ? 52.184 4.935 -66.183 1.00 83.06 226 LEU A C 1
ATOM 1792 O O . LEU A 1 226 ? 53.150 5.238 -66.883 1.00 83.06 226 LEU A O 1
ATOM 1796 N N . LEU A 1 227 ? 51.351 3.940 -66.509 1.00 83.94 227 LEU A N 1
ATOM 1797 C CA . LEU A 1 227 ? 51.501 3.152 -67.734 1.00 83.94 227 LEU A CA 1
ATOM 1798 C C . LEU A 1 227 ? 51.313 4.021 -68.988 1.00 83.94 227 LEU A C 1
ATOM 1800 O O . LEU A 1 227 ? 52.088 3.902 -69.935 1.00 83.94 227 LEU A O 1
ATOM 1804 N N . SER A 1 228 ? 50.329 4.929 -68.988 1.00 76.19 228 SER A N 1
ATOM 1805 C CA . SER A 1 228 ? 50.122 5.858 -70.108 1.00 76.19 228 SER A CA 1
ATOM 1806 C C . SER A 1 228 ? 51.286 6.832 -70.293 1.00 76.19 228 SER A C 1
ATOM 1808 O O . SER A 1 228 ? 51.705 7.072 -71.424 1.00 76.19 228 SER A O 1
ATOM 1810 N N . ILE A 1 229 ? 51.863 7.339 -69.198 1.00 77.69 229 ILE A N 1
ATOM 1811 C CA . ILE A 1 229 ? 53.019 8.242 -69.247 1.00 77.69 229 ILE A CA 1
ATOM 1812 C C . ILE A 1 229 ? 54.232 7.489 -69.798 1.00 77.69 229 ILE A C 1
ATOM 1814 O O . ILE A 1 229 ? 54.919 7.995 -70.683 1.00 77.69 229 ILE A O 1
ATOM 1818 N N . TYR A 1 230 ? 54.462 6.259 -69.331 1.00 77.62 230 TYR A N 1
ATOM 1819 C CA . TYR A 1 230 ? 55.549 5.417 -69.822 1.00 77.62 230 TYR A CA 1
ATOM 1820 C C . TYR A 1 230 ? 55.422 5.129 -71.325 1.00 77.62 230 TYR A C 1
ATOM 1822 O O . TYR A 1 230 ? 56.386 5.307 -72.066 1.00 77.62 230 TYR A O 1
ATOM 1830 N N . LEU A 1 231 ? 54.225 4.760 -71.798 1.00 76.44 231 LEU A N 1
ATOM 1831 C CA . LEU A 1 231 ? 53.973 4.534 -73.225 1.00 76.44 231 LEU A CA 1
ATOM 1832 C C . LEU A 1 231 ? 54.174 5.806 -74.064 1.00 76.44 231 LEU A C 1
ATOM 1834 O O . LEU A 1 231 ? 54.734 5.714 -75.156 1.00 76.44 231 LEU A O 1
ATOM 1838 N N . CYS A 1 232 ? 53.785 6.982 -73.555 1.00 69.31 232 CYS A N 1
ATOM 1839 C CA . CYS A 1 232 ? 54.064 8.262 -74.213 1.00 69.31 232 CYS A CA 1
ATOM 1840 C C . CYS A 1 232 ? 55.568 8.520 -74.358 1.00 69.31 232 CYS A C 1
ATOM 1842 O O . CYS A 1 232 ? 56.020 8.818 -75.462 1.00 69.31 232 CYS A O 1
ATOM 1844 N N . MET A 1 233 ? 56.354 8.346 -73.289 1.00 71.69 233 MET A N 1
ATOM 1845 C CA . MET A 1 233 ? 57.807 8.549 -73.367 1.00 71.69 233 MET A CA 1
ATOM 1846 C C . MET A 1 233 ? 58.476 7.543 -74.313 1.00 71.69 233 MET A C 1
ATOM 1848 O O . MET A 1 233 ? 59.367 7.906 -75.078 1.00 71.69 233 MET A O 1
ATOM 1852 N N . CYS A 1 234 ? 58.020 6.286 -74.326 1.00 70.31 234 CYS A N 1
ATOM 1853 C CA . CYS A 1 234 ? 58.518 5.292 -75.277 1.00 70.31 234 CYS A CA 1
ATOM 1854 C C . CYS A 1 234 ? 58.186 5.651 -76.733 1.00 70.31 234 CYS A C 1
ATOM 1856 O O . CYS A 1 234 ? 59.018 5.436 -77.613 1.00 70.31 234 CYS A O 1
ATOM 1858 N N . ALA A 1 235 ? 56.998 6.196 -77.006 1.00 65.81 235 ALA A N 1
ATOM 1859 C CA . ALA A 1 235 ? 56.628 6.634 -78.349 1.00 65.81 235 ALA A CA 1
ATOM 1860 C C . ALA A 1 235 ? 57.498 7.810 -78.825 1.00 65.81 235 ALA A C 1
ATOM 1862 O O . ALA A 1 235 ? 57.910 7.836 -79.985 1.00 65.81 235 ALA A O 1
ATOM 1863 N N . GLU A 1 236 ? 57.815 8.743 -77.927 1.00 62.41 236 GLU A N 1
ATOM 1864 C CA . GLU A 1 236 ? 58.658 9.904 -78.217 1.00 62.41 236 GLU A CA 1
ATOM 1865 C C . GLU A 1 236 ? 60.113 9.492 -78.511 1.00 62.41 236 GLU A C 1
ATOM 1867 O O . GLU A 1 236 ? 60.690 9.936 -79.505 1.00 62.41 236 GLU A O 1
ATOM 1872 N N . GLU A 1 237 ? 60.668 8.542 -77.751 1.00 62.25 237 GLU A N 1
ATOM 1873 C CA . GLU A 1 237 ? 62.008 7.979 -77.984 1.00 62.25 237 GLU A CA 1
ATOM 1874 C C . GLU A 1 237 ? 62.100 7.218 -79.326 1.00 62.25 237 GLU A C 1
ATOM 1876 O O . GLU A 1 237 ? 63.071 7.361 -80.074 1.00 62.25 237 GLU A O 1
ATOM 1881 N N . ILE A 1 238 ? 61.065 6.442 -79.682 1.00 62.41 238 ILE A N 1
ATOM 1882 C CA . ILE A 1 238 ? 60.996 5.713 -80.963 1.00 62.41 238 ILE A CA 1
ATOM 1883 C C . ILE A 1 238 ? 60.871 6.686 -82.144 1.00 62.41 238 ILE A C 1
ATOM 1885 O O . ILE A 1 238 ? 61.514 6.482 -83.181 1.00 62.41 238 ILE A O 1
ATOM 1889 N N . LEU A 1 239 ? 60.086 7.759 -82.001 1.00 58.16 239 LEU A N 1
ATOM 1890 C CA . LEU A 1 239 ? 59.964 8.796 -83.026 1.00 58.16 239 LEU A CA 1
ATOM 1891 C C . LEU A 1 239 ? 61.301 9.530 -83.219 1.00 58.16 239 LEU A C 1
ATOM 1893 O O . LEU A 1 239 ? 61.726 9.746 -84.354 1.00 58.16 239 LEU A O 1
ATOM 1897 N N . ASN A 1 240 ? 62.007 9.830 -82.126 1.00 56.78 240 ASN A N 1
ATOM 1898 C CA . ASN A 1 240 ? 63.297 10.515 -82.164 1.00 56.78 240 ASN A CA 1
ATOM 1899 C C . ASN A 1 240 ? 64.395 9.646 -82.820 1.00 56.78 240 ASN A C 1
ATOM 1901 O O . ASN A 1 240 ? 65.140 10.114 -83.683 1.00 56.78 240 ASN A O 1
ATOM 1905 N N . GLN A 1 241 ? 64.427 8.341 -82.518 1.00 57.97 241 GLN A N 1
ATOM 1906 C CA . GLN A 1 241 ? 65.312 7.362 -83.175 1.00 57.97 241 GLN A CA 1
ATOM 1907 C C . GLN A 1 241 ? 64.983 7.164 -84.670 1.00 57.97 241 GLN A C 1
ATOM 1909 O O . GLN A 1 241 ? 65.886 6.990 -85.493 1.00 57.97 241 GLN A O 1
ATOM 1914 N N . SER A 1 242 ? 63.699 7.204 -85.047 1.00 55.56 242 SER A N 1
ATOM 1915 C CA . SER A 1 242 ? 63.251 7.110 -86.446 1.00 55.56 242 SER A CA 1
ATOM 1916 C C . SER A 1 242 ? 63.641 8.338 -87.276 1.00 55.56 242 SER A C 1
ATOM 1918 O O . SER A 1 242 ? 63.891 8.207 -88.475 1.00 55.56 242 SER A O 1
ATOM 1920 N N . ILE A 1 243 ? 63.674 9.526 -86.668 1.00 51.25 243 ILE A N 1
ATOM 1921 C CA . ILE A 1 243 ? 64.070 10.772 -87.339 1.00 51.25 243 ILE A CA 1
ATOM 1922 C C . ILE A 1 243 ? 65.592 10.805 -87.554 1.00 51.25 243 ILE A C 1
ATOM 1924 O O . ILE A 1 243 ? 66.041 11.157 -88.643 1.00 51.25 243 ILE A O 1
ATOM 1928 N N . PHE A 1 244 ? 66.389 10.331 -86.589 1.00 50.88 244 PHE A N 1
ATOM 1929 C CA . PHE A 1 244 ? 67.854 10.294 -86.708 1.00 50.88 244 PHE A CA 1
ATOM 1930 C C . PHE A 1 244 ? 68.405 9.239 -87.682 1.00 50.88 244 PHE A C 1
ATOM 1932 O O . PHE A 1 244 ? 69.520 9.393 -88.164 1.00 50.88 244 PHE A O 1
ATOM 1939 N N . LYS A 1 245 ? 67.644 8.190 -88.024 1.00 47.56 245 LYS A N 1
ATOM 1940 C CA . LYS A 1 245 ? 68.039 7.218 -89.068 1.00 47.56 245 LYS A CA 1
ATOM 1941 C C . LYS A 1 245 ? 67.723 7.666 -90.503 1.00 47.56 245 LYS A C 1
ATOM 1943 O O . LYS A 1 245 ? 68.027 6.926 -91.437 1.00 47.56 245 LYS A O 1
ATOM 1948 N N . LYS A 1 246 ? 67.085 8.827 -90.688 1.00 47.56 246 LYS A N 1
ATOM 1949 C CA . LYS A 1 246 ? 66.666 9.355 -92.000 1.00 47.56 246 LYS A CA 1
ATOM 1950 C C . LYS A 1 246 ? 67.436 10.609 -92.451 1.00 47.56 246 LYS A C 1
ATOM 1952 O O . LYS A 1 246 ? 67.045 11.201 -93.456 1.00 47.56 246 LYS A O 1
ATOM 1957 N N . LEU A 1 247 ? 68.504 10.974 -91.736 1.00 42.78 247 LEU A N 1
ATOM 1958 C CA . LEU A 1 247 ? 69.487 12.006 -92.093 1.00 42.78 247 LEU A CA 1
ATOM 1959 C C . LEU A 1 247 ? 70.837 11.366 -92.424 1.00 42.78 247 LEU A C 1
ATOM 1961 O O . LEU A 1 247 ? 71.223 10.423 -91.697 1.00 42.78 247 LEU A O 1
#

Sequence (247 aa):
FSLFFAWLLFLIFLFIYFLSGGFVAPVFVQKGKDVLLDVDNVPEDFFLFVWIFDKESSSLVTFFPDGKSQISPTYTGRIDYSAKKKYSVILKNLQEKDSGVYTGRTLNKNIYVVSPVQLEVNSVSNSSHS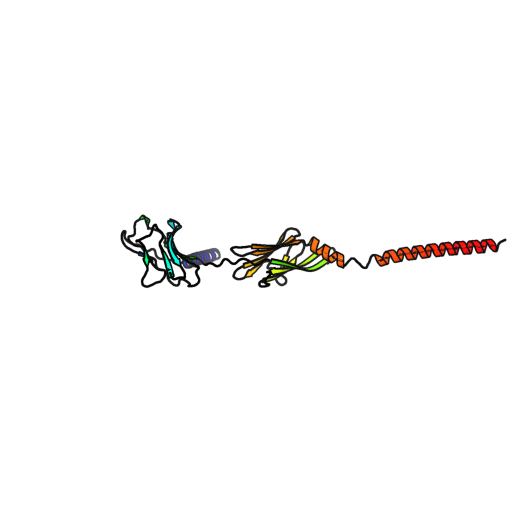CNVTLTCSTADSHISSTFRCDSQKCDQDGGNQSKITNSSSTLEVYLWDVTVICKHRNQVSSTEDRTDIQHAVDSKSTKSFRIWTGSYVALEATLLLLSIYLCMCAEEILNQSIFKKL

Foldseek 3Di:
DVVVVVVVVVVVVVVVVVVVPPDDDDDDDDAQAKDKPDDPDDDLQFQKKFKAFPVVRDTQKIAGSVLDMDGDPVQVPQWDDDPPDSPMIMGGRDDPVSPGDIDIDGHHPDPDEFAAKDKAWPDWDDDPVWIKTKIKIAGPVRPDIFIWIDTQPWIATDPDRDQWDDDPFWIWGWTDDRQKIKIKIDGPRYIHIDIDGSVCVCVVVVVVVPPDPPVPVVVVVVVVVVVVVVVVVVVVVVVVVVVVVVD

InterPro domains:
  IPR013106 Immunoglobulin V-set domain [PF07686] (26-106)
  IPR01378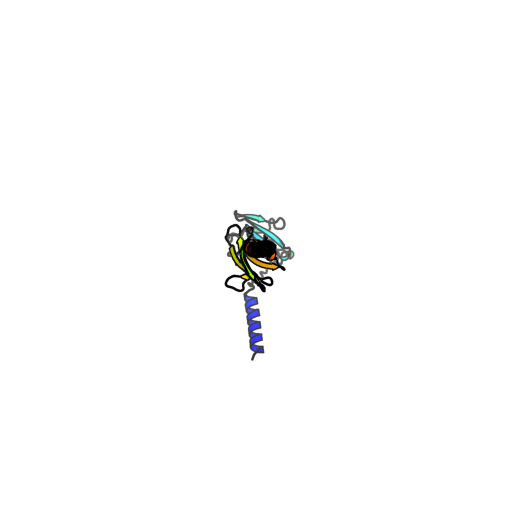3 Immunoglobulin-like fold [G3DSA:2.60.40.10] (24-134)
  IPR015631 CD2/SLAM family receptor [PTHR12080] (26-200)
  IPR036179 Immunoglobulin-like domain superfamily [SSF48726] (26-121)

Radius of gyration: 39.62 Å; chains: 1; bounding box: 100×33×119 Å